Protein AF-A0AAJ8M9D2-F1 (afdb_monomer)

Foldseek 3Di:
DVPQVVVVDDDDDDPDPDDDALVRLLVVQLDQSDQEEEAEPPDPSGDDDPSSVVSGDPNHDYYHYDDPVVVVVVVVVVVVCVVVVVVLVLVCLAAFEEEEEDDDPVVLVVLVVSLVSYHPVRGYAYEYEDPDQDPCQVVVQVVSCVVNVHRYHYDDLLCSLQRALEYEYDDADDPVCPCSVDPVSPVNHDLNHFYAYQYADPVRDGPGDGDDD

pLDDT: mean 82.59, std 14.29, range [32.78, 98.0]

Sequence (213 aa):
MGILENAGYELIVNPHDSEPSREWVLKHIADPQVGAACIMHSQPSDKVDQEFIDTCNENLKCVSTFSVGHVADITVMLVLMTLRKVGYGIDLVKRGEIGFLGFGRIPQAAVDRLLAFTNKTEPPTIIYNSSRERANQAAIDADFTKRYGVEVKRVEKDELASQADVLIVLCDLNPSTKDIVNKEFLAKMKPTSILVNVARSMKGEPLLAEVKG

Nearest PDB structures (foldseek):
  5z1z-assembly1_D  TM=4.452E-01  e=3.393E-08  Escherichia coli BL21(DE3)
  4cuj-assembly1_D  TM=4.373E-01  e=4.368E-08  Salmonella enterica subsp. enterica serovar Typhi
  2yq5-assembly1_A  TM=4.710E-01  e=2.116E-07  Lactobacillus delbrueckii subsp. bulgaricus
  2yq5-assembly1_C  TM=4.408E-01  e=1.644E-07  Lactobacillus delbrueckii subsp. bulgaricus
  3d3j-assembly1_A-2  TM=3.833E-01  e=2.206E+00  Homo sapiens

Secondary structure (DSSP, 8-state):
-HHHHHTT------SSSSPPPHHHHHHHHT-TT---EEE-TTSTTT---HHHHHH--TT---EEE--HHHHHHHHHHHHHHHHTTHHHHHHHHHHSEEEEES-SHHHHHHHHHHGGGS-SSSPPEEEEE-SS--TTHHHHHHHHHHHHTS-EEE--HHHHHHH-SEEEE-PPPSTTTTTSS-HHHHHHS-TT-EEEE-PBPTTS-B-------

Solvent-accessible surface area (backbone atoms only — not comparable to full-atom values): 12184 Å² total; per-residue (Å²): 122,63,71,49,49,76,71,73,44,88,83,89,68,75,93,52,104,59,87,62,52,41,67,58,49,50,58,51,45,41,34,73,85,37,47,62,48,80,41,59,57,84,42,90,41,52,53,88,46,70,69,50,62,75,41,47,25,94,48,52,74,46,79,46,70,56,58,62,66,60,55,50,51,52,47,53,48,51,50,52,34,58,78,66,42,42,68,58,55,51,52,39,61,16,48,27,35,41,18,26,43,26,70,53,74,66,46,53,56,46,49,68,57,52,61,76,68,37,37,89,89,53,52,28,37,39,36,29,27,62,102,64,89,52,101,58,42,71,59,54,25,49,52,46,18,65,74,70,75,36,59,36,43,79,42,55,71,68,54,43,29,50,59,18,38,34,35,37,35,57,40,76,77,44,88,90,48,57,72,63,85,34,71,73,43,58,68,46,32,44,85,84,33,44,53,42,40,64,32,51,46,102,84,70,49,72,45,79,46,83,66,84,121

Organism: NCBI:txid1296100

Structure (mmCIF, N/CA/C/O backbone):
data_AF-A0AAJ8M9D2-F1
#
_entry.id   AF-A0AAJ8M9D2-F1
#
loop_
_atom_site.group_PDB
_atom_site.id
_atom_site.type_symbol
_atom_site.label_atom_id
_atom_site.label_alt_id
_atom_site.label_comp_id
_atom_sit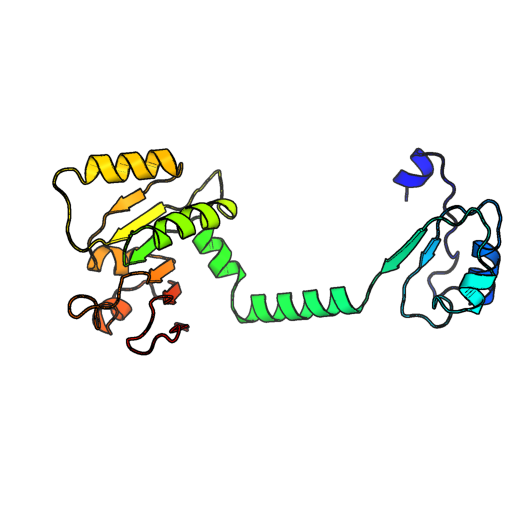e.label_asym_id
_atom_site.label_entity_id
_atom_site.label_seq_id
_atom_site.pdbx_PDB_ins_code
_atom_site.Cartn_x
_atom_site.Cartn_y
_atom_site.Cartn_z
_atom_site.occupancy
_atom_site.B_iso_or_equiv
_atom_site.auth_seq_id
_atom_site.auth_comp_id
_atom_site.auth_asym_id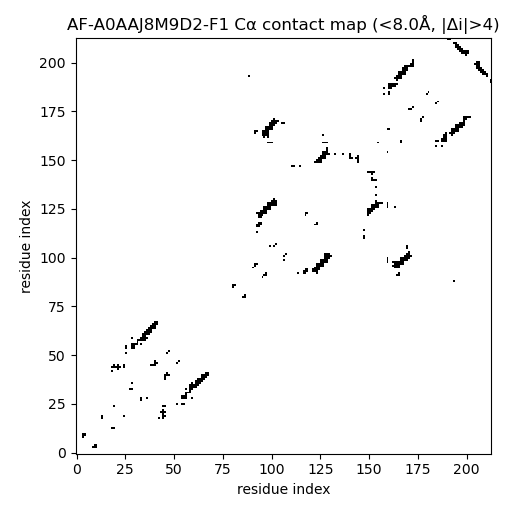
_atom_site.auth_atom_id
_atom_site.pdbx_PDB_model_num
ATOM 1 N N . MET A 1 1 ? 14.585 11.714 -30.281 1.00 56.16 1 MET A N 1
ATOM 2 C CA . MET A 1 1 ? 15.821 11.830 -31.083 1.00 56.16 1 MET A CA 1
ATOM 3 C C . MET A 1 1 ? 16.663 13.047 -30.710 1.00 56.16 1 MET A C 1
ATOM 5 O O . MET A 1 1 ? 17.851 12.866 -30.516 1.00 56.16 1 MET A O 1
ATOM 9 N N . GLY A 1 2 ? 16.085 14.224 -30.444 1.00 69.75 2 GLY A N 1
ATOM 10 C CA . GLY A 1 2 ? 16.885 15.450 -30.279 1.00 69.75 2 GLY A CA 1
ATOM 11 C C . GLY A 1 2 ? 17.860 15.570 -29.095 1.00 69.75 2 GLY A C 1
ATOM 12 O O . GLY A 1 2 ? 18.689 16.461 -29.126 1.00 69.75 2 GLY A O 1
ATOM 13 N N . ILE A 1 3 ? 17.824 14.740 -28.043 1.00 82.44 3 ILE A N 1
ATOM 14 C CA . ILE A 1 3 ? 18.731 14.939 -26.884 1.00 82.44 3 ILE A CA 1
ATOM 15 C C . ILE A 1 3 ? 20.202 14.705 -27.264 1.00 82.44 3 ILE A C 1
ATOM 17 O O . ILE A 1 3 ? 21.063 15.475 -26.849 1.00 82.44 3 ILE A O 1
ATOM 21 N N . LEU A 1 4 ? 20.483 13.661 -28.049 1.00 79.38 4 LEU A N 1
ATOM 22 C CA . LEU A 1 4 ? 21.849 13.319 -28.462 1.00 79.38 4 LEU A CA 1
ATOM 23 C C . LEU A 1 4 ? 22.360 14.280 -29.538 1.00 79.38 4 LEU A C 1
ATOM 25 O O . LEU A 1 4 ? 23.466 14.796 -29.412 1.00 79.38 4 LEU A O 1
ATOM 29 N N . GLU A 1 5 ? 21.512 14.605 -30.512 1.00 83.69 5 GLU A N 1
ATOM 30 C CA . GLU A 1 5 ? 21.812 15.594 -31.554 1.00 83.69 5 GLU A CA 1
ATOM 31 C C . GLU A 1 5 ? 22.085 16.980 -30.944 1.00 83.69 5 GLU A C 1
ATOM 33 O O . GLU A 1 5 ? 23.082 17.619 -31.273 1.00 83.69 5 GLU A O 1
ATOM 38 N N . ASN A 1 6 ? 21.277 17.417 -29.968 1.00 87.88 6 ASN A N 1
ATOM 39 C CA . ASN A 1 6 ? 21.487 18.683 -29.249 1.00 87.88 6 ASN A CA 1
ATOM 40 C C . ASN A 1 6 ? 22.760 18.687 -28.389 1.00 87.88 6 ASN A C 1
ATOM 42 O O . ASN A 1 6 ? 23.283 19.754 -28.076 1.00 87.88 6 ASN A O 1
ATOM 46 N N . ALA A 1 7 ? 23.246 17.511 -27.990 1.00 86.31 7 ALA A N 1
ATOM 47 C CA . ALA A 1 7 ? 24.515 17.347 -27.288 1.00 86.31 7 ALA A CA 1
ATOM 48 C C . ALA A 1 7 ? 25.716 17.219 -28.249 1.00 86.31 7 ALA A C 1
ATOM 50 O O . ALA A 1 7 ? 26.841 17.037 -27.786 1.00 86.31 7 ALA A O 1
ATOM 51 N N . GLY A 1 8 ? 25.495 17.344 -29.564 1.00 88.44 8 GLY A N 1
ATOM 52 C CA . GLY A 1 8 ? 26.536 17.301 -30.591 1.00 88.44 8 GLY A CA 1
ATOM 53 C C . GLY A 1 8 ? 26.919 15.894 -31.050 1.00 88.44 8 GLY A C 1
ATOM 54 O O . GLY A 1 8 ? 27.958 15.737 -31.687 1.00 88.44 8 GLY A O 1
ATOM 55 N N . TYR A 1 9 ? 26.115 14.878 -30.729 1.00 86.44 9 TYR A N 1
ATOM 56 C CA . TYR A 1 9 ? 26.334 13.510 -31.193 1.00 86.44 9 TYR A CA 1
ATOM 57 C C . TYR A 1 9 ? 25.527 13.219 -32.456 1.00 86.44 9 TYR A C 1
ATOM 59 O O . TYR A 1 9 ? 24.342 13.542 -32.539 1.00 86.44 9 TYR A O 1
ATOM 67 N N . GLU A 1 10 ? 26.160 12.548 -33.413 1.00 89.31 10 GLU A N 1
ATOM 68 C CA . GLU A 1 10 ? 25.486 11.994 -34.582 1.00 89.31 10 GLU A CA 1
ATOM 69 C C . GLU A 1 10 ? 24.831 10.655 -34.227 1.00 89.31 10 GLU A C 1
ATOM 71 O O . GLU A 1 10 ? 25.434 9.805 -33.566 1.00 89.31 10 GLU A O 1
ATOM 76 N N . LEU A 1 11 ? 23.580 10.472 -34.651 1.00 87.19 11 LEU A N 1
ATOM 77 C CA . LEU A 1 11 ? 22.841 9.237 -34.430 1.00 87.19 11 LEU A CA 1
ATOM 78 C C . LEU A 1 11 ? 22.792 8.420 -35.723 1.00 87.19 11 LEU A C 1
ATOM 80 O O . LEU A 1 11 ? 22.120 8.796 -36.680 1.00 87.19 11 LEU A O 1
ATOM 84 N N . ILE A 1 12 ? 23.443 7.260 -35.715 1.00 88.00 12 ILE A N 1
ATOM 85 C CA . ILE A 1 12 ? 23.334 6.277 -36.793 1.00 88.00 12 ILE A 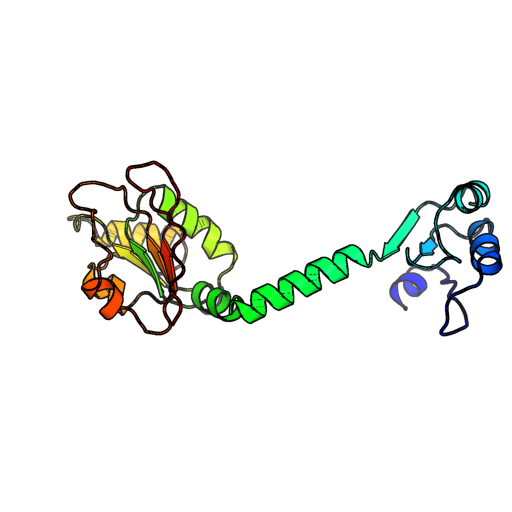CA 1
ATOM 86 C C . ILE A 1 12 ? 22.163 5.351 -36.465 1.00 88.00 12 ILE A C 1
ATOM 88 O O . ILE A 1 12 ? 22.198 4.603 -35.488 1.00 88.00 12 ILE A O 1
ATOM 92 N N . VAL A 1 13 ? 21.108 5.415 -37.273 1.00 86.56 13 VAL A N 1
ATOM 93 C CA . VAL A 1 13 ? 19.892 4.605 -37.112 1.00 86.56 13 VAL A CA 1
ATOM 94 C C . VAL A 1 13 ? 19.752 3.694 -38.320 1.00 86.56 13 VAL A C 1
ATOM 96 O O . VAL A 1 13 ? 20.034 4.116 -39.442 1.00 86.56 13 VAL A O 1
ATOM 99 N N . ASN A 1 14 ? 19.294 2.458 -38.105 1.00 85.44 14 ASN A N 1
ATOM 100 C CA . ASN A 1 14 ? 18.918 1.591 -39.216 1.00 85.44 14 ASN A CA 1
ATOM 101 C C . ASN A 1 14 ? 17.876 2.322 -40.091 1.00 85.44 14 ASN A C 1
ATOM 103 O O . ASN A 1 14 ? 16.824 2.698 -39.572 1.00 85.44 14 ASN A O 1
ATOM 107 N N . PRO A 1 15 ? 18.137 2.554 -41.391 1.00 83.88 15 PRO A N 1
ATOM 108 C CA . PRO A 1 15 ? 17.239 3.337 -42.245 1.00 83.88 15 PRO A CA 1
ATOM 109 C C . PRO A 1 15 ? 15.912 2.629 -42.552 1.00 83.88 15 PRO A C 1
ATOM 111 O O . PRO A 1 15 ? 15.011 3.233 -43.134 1.00 83.88 15 PRO A O 1
ATOM 114 N N . HIS A 1 16 ? 15.796 1.351 -42.195 1.00 84.00 16 HIS A N 1
ATOM 115 C CA . HIS A 1 16 ? 14.616 0.533 -42.427 1.00 84.00 16 HIS A CA 1
ATOM 116 C C . HIS A 1 16 ? 13.871 0.263 -41.121 1.00 84.00 16 HIS A C 1
ATOM 118 O O . HIS A 1 16 ? 14.485 0.016 -40.084 1.00 84.00 16 HIS A O 1
ATOM 124 N N . ASP A 1 17 ? 12.539 0.236 -41.200 1.00 80.38 17 ASP A N 1
ATOM 125 C CA . ASP A 1 17 ? 11.657 -0.223 -40.120 1.00 80.38 17 ASP A CA 1
ATOM 126 C C . ASP A 1 17 ? 11.641 -1.765 -40.060 1.00 80.38 17 ASP A C 1
ATOM 128 O O . ASP A 1 17 ? 10.629 -2.432 -40.270 1.00 80.38 17 ASP A O 1
ATOM 132 N N . SER A 1 18 ? 12.831 -2.345 -39.911 1.00 81.06 18 SER A N 1
ATOM 133 C CA . SER A 1 18 ? 13.082 -3.782 -39.834 1.00 81.06 18 SER A CA 1
ATOM 134 C C . SER A 1 18 ? 14.363 -4.053 -39.044 1.00 81.06 18 SER A C 1
ATOM 136 O O . SER A 1 18 ? 15.103 -3.137 -38.693 1.00 81.06 18 SER A O 1
ATOM 138 N N . GLU A 1 19 ? 14.656 -5.325 -38.785 1.00 79.88 19 GLU A N 1
ATOM 139 C CA . GLU A 1 19 ? 15.944 -5.758 -38.232 1.00 79.88 19 GLU A CA 1
ATOM 140 C C . GLU A 1 19 ? 17.111 -5.338 -39.162 1.00 79.88 19 GLU A C 1
ATOM 142 O O . GLU A 1 19 ? 16.995 -5.530 -40.381 1.00 79.88 19 GLU A O 1
ATOM 147 N N . PRO A 1 20 ? 18.216 -4.753 -38.647 1.00 87.38 20 PRO A N 1
ATOM 148 C CA . PRO A 1 20 ? 19.421 -4.522 -39.443 1.00 87.38 20 PRO A CA 1
ATOM 149 C C . PRO A 1 20 ? 20.095 -5.855 -39.785 1.00 87.38 20 PRO A C 1
ATOM 151 O O . PRO A 1 20 ? 19.999 -6.822 -39.042 1.00 87.38 20 PRO A O 1
ATOM 154 N N . SER A 1 21 ? 20.827 -5.939 -40.894 1.00 90.12 21 SER A N 1
ATOM 155 C CA . SER A 1 21 ? 21.607 -7.151 -41.174 1.00 90.12 21 SER A CA 1
ATOM 156 C C . SER A 1 21 ? 22.822 -7.254 -40.244 1.00 90.12 21 SER A C 1
ATOM 158 O O . SER A 1 21 ? 23.370 -6.242 -39.805 1.00 90.12 21 SER A O 1
ATOM 160 N N . ARG A 1 22 ? 23.299 -8.481 -39.988 1.00 90.56 22 ARG A N 1
ATOM 161 C CA . ARG A 1 22 ? 24.535 -8.715 -39.218 1.00 90.56 22 ARG A CA 1
ATOM 162 C C . ARG A 1 22 ? 25.715 -7.931 -39.789 1.00 90.56 22 ARG A C 1
ATOM 164 O O . ARG A 1 22 ? 26.438 -7.271 -39.056 1.00 90.56 22 ARG A O 1
ATOM 171 N N . GLU A 1 23 ? 25.862 -7.961 -41.110 1.00 92.25 23 GLU A N 1
ATOM 172 C CA . GLU A 1 23 ? 26.894 -7.217 -41.833 1.00 92.25 23 GLU A CA 1
ATOM 173 C C . GLU A 1 23 ? 26.786 -5.707 -41.591 1.00 92.25 23 GLU A C 1
ATOM 175 O O . GLU A 1 23 ? 27.794 -5.043 -41.358 1.00 92.25 23 GLU A O 1
ATOM 180 N N . TRP A 1 24 ? 25.565 -5.165 -41.587 1.00 91.19 24 TRP A N 1
ATOM 181 C CA . TRP A 1 24 ? 25.336 -3.760 -41.278 1.00 91.19 24 TRP A CA 1
ATOM 182 C C . TRP A 1 24 ? 25.772 -3.438 -39.847 1.00 91.19 24 TRP A C 1
ATOM 184 O O . TRP A 1 24 ? 26.494 -2.466 -39.650 1.00 91.19 24 TRP A O 1
ATOM 194 N N . VAL A 1 25 ? 25.405 -4.262 -38.860 1.00 90.12 25 VAL A N 1
ATOM 195 C CA . VAL A 1 25 ? 25.806 -4.059 -37.457 1.00 90.12 25 VAL A CA 1
ATOM 196 C C . VAL A 1 25 ? 27.329 -4.070 -37.322 1.00 90.12 25 VAL A C 1
ATOM 198 O O . VAL A 1 25 ? 27.900 -3.096 -36.833 1.00 90.12 25 VAL A O 1
ATOM 201 N N . LEU A 1 26 ? 27.983 -5.125 -37.820 1.00 92.06 26 LEU A N 1
ATOM 202 C CA . LEU A 1 26 ? 29.437 -5.299 -37.767 1.00 92.06 26 LEU A CA 1
ATOM 203 C C . LEU A 1 26 ? 30.183 -4.134 -38.430 1.00 92.06 26 LEU A C 1
ATOM 205 O O . LEU A 1 26 ? 31.140 -3.607 -37.867 1.00 92.06 26 LEU A O 1
ATOM 209 N N . LYS A 1 27 ? 29.703 -3.671 -39.589 1.00 93.25 27 LYS A N 1
ATOM 210 C CA . LYS A 1 27 ? 30.287 -2.526 -40.294 1.00 93.25 27 LYS A CA 1
ATOM 211 C C . LYS A 1 27 ? 30.305 -1.256 -39.438 1.00 93.25 27 LYS A C 1
ATOM 213 O O . LYS A 1 27 ? 31.295 -0.534 -39.466 1.00 93.25 27 LYS A O 1
ATOM 218 N N . HIS A 1 28 ? 29.228 -0.967 -38.708 1.00 91.94 28 HIS A N 1
ATOM 219 C CA . HIS A 1 28 ? 29.126 0.275 -37.936 1.00 91.94 28 HIS A CA 1
ATOM 220 C C . HIS A 1 28 ? 29.857 0.195 -36.595 1.00 91.94 28 HIS A C 1
ATOM 222 O O . HIS A 1 28 ? 30.439 1.186 -36.172 1.00 91.94 28 HIS A O 1
ATOM 228 N N . ILE A 1 29 ? 29.902 -0.967 -35.936 1.00 91.38 29 ILE A N 1
ATOM 229 C CA . ILE A 1 29 ? 30.702 -1.108 -34.706 1.00 91.38 29 ILE A CA 1
ATOM 230 C C . ILE A 1 29 ? 32.213 -1.093 -34.980 1.00 91.38 29 ILE A C 1
ATOM 232 O O . ILE A 1 29 ? 32.982 -0.758 -34.081 1.00 91.38 29 ILE A O 1
ATOM 236 N N . ALA A 1 30 ? 32.638 -1.411 -36.206 1.00 92.50 30 ALA A N 1
ATOM 237 C CA . ALA A 1 30 ? 34.024 -1.285 -36.647 1.00 92.50 30 ALA A CA 1
ATOM 238 C C . ALA A 1 30 ? 34.421 0.164 -36.982 1.00 92.50 30 ALA A C 1
ATOM 240 O O . ALA A 1 30 ? 35.612 0.454 -37.099 1.00 92.50 30 ALA A O 1
ATOM 241 N N . ASP A 1 31 ? 33.455 1.075 -37.148 1.00 92.44 31 ASP A N 1
ATOM 242 C CA . ASP A 1 31 ? 33.730 2.466 -37.504 1.00 92.44 31 ASP A CA 1
ATOM 243 C C . ASP A 1 31 ? 34.433 3.190 -36.3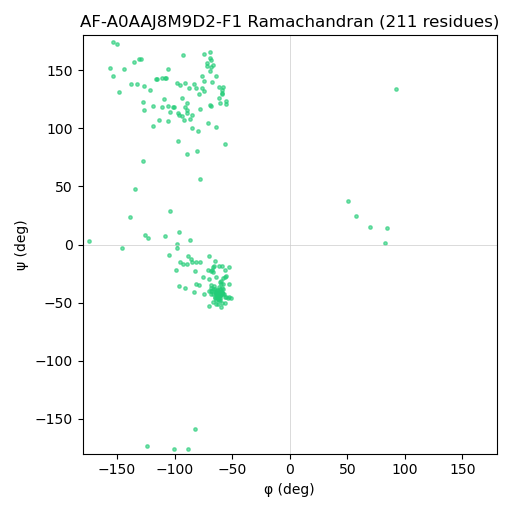39 1.00 92.44 31 ASP A C 1
ATOM 245 O O . ASP A 1 31 ? 33.846 3.324 -35.262 1.00 92.44 31 ASP A O 1
ATOM 249 N N . PRO A 1 32 ? 35.664 3.707 -36.525 1.00 90.94 32 PRO A N 1
ATOM 250 C CA . PRO A 1 32 ? 36.407 4.395 -35.471 1.00 90.94 32 PRO A CA 1
ATOM 251 C C . PRO A 1 32 ? 35.705 5.628 -34.891 1.00 90.94 32 PRO A C 1
ATOM 253 O O . PRO A 1 32 ? 36.083 6.085 -33.812 1.00 90.94 32 PRO A O 1
ATOM 256 N N . GLN A 1 33 ? 34.724 6.202 -35.593 1.00 89.56 33 GLN A N 1
ATOM 257 C CA . GLN A 1 33 ? 33.955 7.355 -35.120 1.00 89.56 33 GLN A CA 1
ATOM 258 C C . GLN A 1 33 ? 32.827 6.958 -34.156 1.00 89.56 33 GLN A C 1
ATOM 260 O O . GLN A 1 33 ? 32.296 7.808 -33.438 1.00 89.56 33 GLN A O 1
ATOM 265 N N . VAL A 1 34 ? 32.475 5.671 -34.091 1.00 89.06 34 VAL A N 1
ATOM 266 C CA . VAL A 1 34 ? 31.386 5.171 -33.250 1.00 89.06 34 VAL A CA 1
ATOM 267 C C . VAL A 1 34 ? 31.883 4.903 -31.832 1.00 89.06 34 VAL A C 1
ATOM 269 O O . VAL A 1 34 ? 32.639 3.968 -31.577 1.00 89.06 34 VAL A O 1
ATOM 272 N N . GLY A 1 35 ? 31.412 5.719 -30.884 1.00 84.31 35 GLY A N 1
ATOM 273 C CA . GLY A 1 35 ? 31.776 5.620 -29.464 1.00 84.31 35 GLY A CA 1
ATOM 274 C C . GLY A 1 35 ? 30.808 4.820 -28.579 1.00 84.31 35 GLY A C 1
ATOM 275 O O . GLY A 1 35 ? 31.150 4.466 -27.448 1.00 84.31 35 GLY A O 1
ATOM 276 N N . ALA A 1 36 ? 29.591 4.546 -29.055 1.00 82.94 36 ALA A N 1
ATOM 277 C CA . ALA A 1 36 ? 28.565 3.797 -28.328 1.00 82.94 36 ALA A CA 1
ATOM 278 C C . ALA A 1 36 ? 27.602 3.106 -29.302 1.00 82.94 36 ALA A C 1
ATOM 280 O O . ALA A 1 36 ? 27.267 3.673 -30.340 1.00 82.94 36 ALA A O 1
ATOM 281 N N . ALA A 1 37 ? 27.117 1.918 -28.936 1.00 82.88 37 ALA A N 1
ATOM 282 C CA . ALA A 1 37 ? 26.107 1.185 -29.690 1.00 82.88 37 ALA A CA 1
ATOM 283 C C . ALA A 1 37 ? 24.932 0.811 -28.772 1.00 82.88 37 ALA A C 1
ATOM 285 O O . ALA A 1 37 ? 25.113 0.376 -27.635 1.00 82.88 37 ALA A O 1
ATOM 286 N N . CYS A 1 38 ? 23.706 0.990 -29.257 1.00 76.56 38 CYS A N 1
ATOM 287 C CA . CYS A 1 38 ? 22.497 0.531 -28.579 1.00 76.56 38 CYS A CA 1
ATOM 288 C C . CYS A 1 38 ? 21.906 -0.606 -29.405 1.00 76.56 38 CYS A C 1
ATOM 290 O O . CYS A 1 38 ? 21.592 -0.401 -30.575 1.00 76.56 38 CYS A O 1
ATOM 292 N N . ILE A 1 39 ? 21.814 -1.797 -28.817 1.00 75.75 39 ILE A N 1
ATOM 293 C CA . ILE A 1 39 ? 21.542 -3.035 -29.545 1.00 75.75 39 ILE A CA 1
ATOM 294 C C . ILE A 1 39 ? 20.447 -3.826 -28.822 1.00 75.75 39 ILE A C 1
ATOM 296 O O . ILE A 1 39 ? 20.411 -3.889 -27.592 1.00 75.75 39 ILE A O 1
ATOM 300 N N . MET A 1 40 ? 19.504 -4.409 -29.558 1.00 67.00 40 MET A N 1
ATOM 301 C CA . MET A 1 40 ? 18.338 -5.073 -28.982 1.00 67.00 40 MET A CA 1
ATOM 302 C C . MET A 1 40 ? 18.579 -6.577 -28.885 1.00 67.00 40 MET A C 1
ATOM 304 O O . MET A 1 40 ? 18.183 -7.327 -29.761 1.00 67.00 40 MET A O 1
ATOM 308 N N . HIS A 1 41 ? 19.151 -7.035 -27.768 1.00 63.50 41 HIS A N 1
ATOM 309 C CA . HIS A 1 41 ? 19.424 -8.455 -27.512 1.00 63.50 41 HIS A CA 1
ATOM 310 C C . HIS A 1 41 ? 18.174 -9.342 -27.609 1.00 63.50 41 HIS A C 1
ATOM 312 O O . HIS A 1 41 ? 17.520 -9.623 -26.604 1.00 63.50 41 HIS A O 1
ATOM 318 N N . SER A 1 42 ? 17.853 -9.789 -28.818 1.00 60.00 42 SER A N 1
ATOM 319 C CA . SER A 1 42 ? 16.894 -10.844 -29.170 1.00 60.00 42 SER A CA 1
ATOM 320 C C . SER A 1 42 ? 16.916 -11.169 -30.669 1.00 60.00 42 SER A C 1
ATOM 322 O O . SER A 1 42 ? 16.130 -12.013 -31.097 1.00 60.00 42 SER A O 1
ATOM 324 N N . GLN A 1 43 ? 17.794 -10.547 -31.467 1.00 71.19 43 GLN A N 1
ATOM 325 C CA . GLN A 1 43 ? 17.847 -10.755 -32.908 1.00 71.19 43 GLN A CA 1
ATOM 326 C C . GLN A 1 43 ? 19.173 -11.414 -33.347 1.00 71.19 43 GLN A C 1
ATOM 328 O O . GLN A 1 43 ? 20.228 -11.164 -32.761 1.00 71.19 43 GLN A O 1
ATOM 333 N N . PRO A 1 44 ? 19.163 -12.324 -34.343 1.00 76.38 44 PRO A N 1
ATOM 334 C CA . PRO A 1 44 ? 20.390 -12.963 -34.825 1.00 76.38 44 PRO A CA 1
ATOM 335 C C . PRO A 1 44 ? 21.441 -11.971 -35.338 1.00 76.38 44 PRO A C 1
ATOM 337 O O . PRO A 1 44 ? 22.634 -12.212 -35.173 1.00 76.38 44 PRO A O 1
ATOM 340 N N . SER A 1 45 ? 21.012 -10.862 -35.944 1.00 77.56 45 SER A N 1
ATOM 341 C CA . SER A 1 45 ? 21.899 -9.816 -36.470 1.00 77.56 45 SER A CA 1
ATOM 342 C C . SER A 1 45 ? 22.726 -9.093 -35.411 1.00 77.56 45 SER A C 1
ATOM 344 O O . SER A 1 45 ? 23.820 -8.608 -35.700 1.00 77.56 45 SER A O 1
ATOM 346 N N . ASP A 1 46 ? 22.231 -9.023 -34.184 1.00 77.56 46 ASP A N 1
ATOM 347 C CA . ASP A 1 46 ? 22.701 -8.058 -33.199 1.00 77.56 46 ASP A CA 1
ATOM 348 C C . ASP A 1 46 ? 23.140 -8.721 -31.881 1.00 77.56 46 ASP A C 1
ATOM 350 O O . ASP A 1 46 ? 23.534 -8.078 -30.907 1.00 77.56 46 ASP A O 1
ATOM 354 N N . LYS A 1 47 ? 23.186 -10.055 -31.904 1.00 83.75 47 LYS A N 1
ATOM 355 C CA . LYS A 1 47 ? 23.771 -10.893 -30.867 1.00 83.75 47 LYS A CA 1
ATOM 356 C C . LYS A 1 47 ? 25.226 -10.500 -30.594 1.00 83.75 47 LYS A C 1
ATOM 358 O O . LYS A 1 47 ? 26.080 -10.564 -31.476 1.00 83.75 47 LYS A O 1
ATOM 363 N N . VAL A 1 48 ? 25.530 -10.182 -29.339 1.00 83.75 48 VAL A N 1
ATOM 364 C CA . VA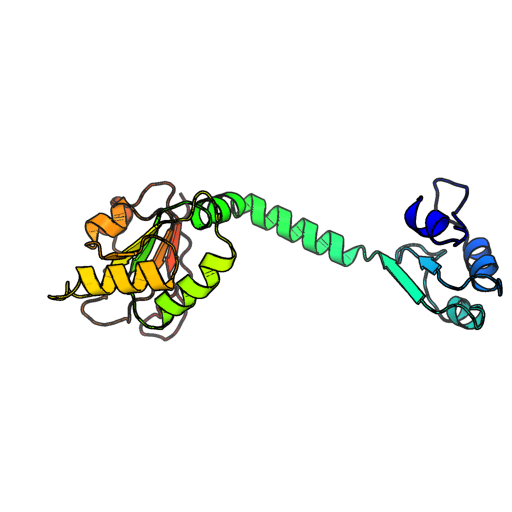L A 1 48 ? 26.910 -9.966 -28.884 1.00 83.75 48 VAL A CA 1
ATOM 365 C C . VAL A 1 48 ? 27.572 -11.325 -28.643 1.00 83.75 48 VAL A C 1
ATOM 367 O O . VAL A 1 48 ? 27.357 -11.969 -27.616 1.00 83.75 48 VAL A O 1
ATOM 370 N N . ASP A 1 49 ? 28.335 -11.784 -29.625 1.00 87.06 49 ASP A N 1
ATOM 371 C CA . ASP A 1 49 ? 29.156 -12.996 -29.602 1.00 87.06 49 ASP A CA 1
ATOM 372 C C . ASP A 1 49 ? 30.626 -12.658 -29.920 1.00 87.06 49 ASP A C 1
ATOM 374 O O . ASP A 1 49 ? 30.999 -11.489 -29.976 1.00 87.06 49 ASP A O 1
ATOM 378 N N . GLN A 1 50 ? 31.487 -13.667 -30.082 1.00 90.00 50 GLN A N 1
ATOM 379 C CA . GLN A 1 50 ? 32.926 -13.435 -30.252 1.00 90.00 50 GLN A CA 1
ATOM 380 C C . GLN A 1 50 ? 33.249 -12.587 -31.492 1.00 90.00 50 GLN A C 1
ATOM 382 O O . GLN A 1 50 ? 34.057 -11.674 -31.400 1.00 90.00 50 GLN A O 1
ATOM 387 N N . GLU A 1 51 ? 32.572 -12.832 -32.618 1.00 92.50 51 GLU A N 1
ATOM 388 C CA . GLU A 1 51 ? 32.760 -12.055 -33.851 1.00 92.50 51 GLU A CA 1
ATOM 389 C C . GLU A 1 51 ? 32.411 -10.579 -33.637 1.00 92.50 51 GLU A C 1
ATOM 391 O O . GLU A 1 51 ? 33.143 -9.696 -34.082 1.00 92.50 51 GLU A O 1
ATOM 396 N N . PHE A 1 52 ? 31.317 -10.307 -32.922 1.00 90.31 52 PHE A N 1
ATOM 397 C CA . PHE A 1 52 ? 30.938 -8.945 -32.568 1.00 90.31 52 PHE A CA 1
ATOM 398 C C . PHE A 1 52 ? 32.051 -8.264 -31.762 1.00 90.31 52 PHE A C 1
ATOM 400 O O . PHE A 1 52 ? 32.478 -7.169 -32.111 1.00 90.31 52 PHE A O 1
ATOM 407 N N . ILE A 1 53 ? 32.539 -8.931 -30.709 1.00 88.44 53 ILE A N 1
ATOM 408 C CA . ILE A 1 53 ? 33.582 -8.400 -29.819 1.00 88.44 53 ILE A CA 1
ATOM 409 C C . ILE A 1 53 ? 34.885 -8.137 -30.576 1.00 88.44 53 ILE A C 1
ATOM 411 O O . ILE A 1 53 ? 35.479 -7.077 -30.393 1.00 88.44 53 ILE A O 1
ATOM 415 N N . ASP A 1 54 ? 35.294 -9.059 -31.445 1.00 92.75 54 ASP A N 1
ATOM 416 C CA . ASP A 1 54 ? 36.525 -8.941 -32.231 1.00 92.75 54 ASP A CA 1
ATOM 417 C C . ASP A 1 54 ? 36.441 -7.824 -33.290 1.00 92.75 54 ASP A C 1
ATOM 419 O O . ASP A 1 54 ? 37.466 -7.302 -33.723 1.00 92.75 54 ASP A O 1
ATOM 423 N N . THR A 1 55 ? 35.226 -7.445 -33.701 1.00 92.50 55 THR A N 1
ATOM 424 C CA . THR A 1 55 ? 34.972 -6.400 -34.707 1.00 92.50 55 THR A CA 1
ATOM 425 C C . THR A 1 55 ? 34.848 -4.998 -34.095 1.00 92.50 55 THR A C 1
ATOM 427 O O . THR A 1 55 ? 34.942 -4.000 -34.811 1.00 92.50 55 THR A O 1
ATOM 430 N N . CYS A 1 56 ? 34.637 -4.894 -32.780 1.00 90.62 56 CYS A N 1
ATOM 431 C CA . CYS A 1 56 ? 34.498 -3.615 -32.090 1.00 90.62 56 CYS A CA 1
ATOM 432 C C . CYS A 1 56 ? 35.742 -2.738 -32.267 1.00 90.62 56 CYS A C 1
ATOM 434 O O . CYS A 1 56 ? 36.866 -3.147 -31.975 1.00 90.62 56 CYS A O 1
ATOM 436 N N . ASN A 1 57 ? 35.527 -1.489 -32.671 1.00 88.81 57 ASN A N 1
ATOM 437 C CA . ASN A 1 57 ? 36.586 -0.492 -32.664 1.00 88.81 57 ASN A CA 1
ATOM 438 C C . ASN A 1 57 ? 36.995 -0.112 -31.221 1.00 88.81 57 ASN A C 1
ATOM 440 O O . ASN A 1 57 ? 36.216 -0.249 -30.276 1.00 88.81 57 ASN A O 1
ATOM 444 N N . GLU A 1 58 ? 38.203 0.432 -31.050 1.00 89.50 58 GLU A N 1
ATOM 445 C CA . GLU A 1 58 ? 38.763 0.779 -29.729 1.00 89.50 58 GLU A CA 1
ATOM 446 C C . GLU A 1 58 ? 38.008 1.906 -28.993 1.00 89.50 58 GLU A C 1
ATOM 448 O O . GLU A 1 58 ? 38.136 2.053 -27.776 1.00 89.50 58 GLU A O 1
ATOM 453 N N . ASN A 1 59 ? 37.212 2.709 -29.706 1.00 85.88 59 ASN A N 1
ATOM 454 C CA . ASN A 1 59 ? 36.424 3.802 -29.140 1.00 85.88 59 ASN A CA 1
ATOM 455 C C . ASN A 1 59 ? 35.034 3.364 -28.659 1.00 85.88 59 ASN A C 1
ATOM 457 O O . ASN A 1 59 ? 34.376 4.160 -27.981 1.00 85.88 59 ASN A O 1
ATOM 461 N N . LEU A 1 60 ? 34.585 2.137 -28.952 1.00 83.88 60 LEU A N 1
ATOM 462 C CA . LEU A 1 60 ? 33.282 1.639 -28.517 1.00 83.88 60 LEU A CA 1
ATOM 463 C C . LEU A 1 60 ? 33.276 1.375 -27.001 1.00 83.88 60 LEU A C 1
ATOM 465 O O . LEU A 1 60 ? 33.822 0.387 -26.515 1.00 83.88 60 LEU A O 1
ATOM 469 N N . LYS A 1 61 ? 32.631 2.260 -26.232 1.00 74.75 61 LYS A N 1
ATOM 470 C CA . LYS A 1 61 ? 32.679 2.244 -24.754 1.00 74.75 61 LYS A CA 1
ATOM 471 C C . LYS A 1 61 ? 31.486 1.579 -24.079 1.00 74.75 61 LYS A C 1
ATOM 473 O O . LYS A 1 61 ? 31.573 1.226 -22.906 1.00 74.75 61 LYS A O 1
ATOM 478 N N . CYS A 1 62 ? 30.351 1.481 -24.764 1.00 66.25 62 CYS A N 1
ATOM 479 C CA . CYS A 1 62 ? 29.107 1.006 -24.171 1.00 66.25 62 CYS A CA 1
ATOM 480 C C . CYS A 1 62 ? 28.251 0.283 -25.210 1.00 66.25 62 CYS A C 1
ATOM 482 O O . CYS A 1 62 ? 28.007 0.824 -26.291 1.00 66.25 62 CYS A O 1
ATOM 484 N N . VAL A 1 63 ? 27.772 -0.908 -24.838 1.00 65.50 63 VAL A N 1
ATOM 485 C CA . VAL A 1 63 ? 26.709 -1.637 -25.532 1.00 65.50 63 VAL A CA 1
ATOM 486 C C . VAL A 1 63 ? 25.509 -1.693 -24.589 1.00 65.50 63 VAL A C 1
ATOM 488 O O . VAL A 1 63 ? 25.549 -2.374 -23.565 1.00 65.50 63 VAL A O 1
ATOM 491 N N . SER A 1 64 ? 24.462 -0.924 -24.895 1.00 59.72 64 SER A N 1
ATOM 492 C CA . SER A 1 64 ? 23.214 -0.935 -24.118 1.00 59.72 64 SER A CA 1
ATOM 493 C C . SER A 1 64 ? 22.242 -1.954 -24.697 1.00 59.72 64 SER A C 1
ATOM 495 O O . SER A 1 64 ? 22.111 -2.047 -25.916 1.00 59.72 64 SER A O 1
ATOM 497 N N . THR A 1 65 ? 21.549 -2.685 -23.822 1.00 61.19 65 THR A N 1
ATOM 498 C CA . THR A 1 65 ? 20.684 -3.812 -24.191 1.00 61.19 65 THR A CA 1
ATOM 499 C C . THR A 1 65 ? 19.249 -3.572 -23.726 1.00 61.19 65 THR A C 1
ATOM 501 O O . THR A 1 65 ? 19.023 -3.200 -22.573 1.00 61.19 65 THR A O 1
ATOM 504 N N . PHE A 1 66 ? 18.265 -3.804 -24.598 1.00 60.53 66 PHE A N 1
ATOM 505 C CA . PHE A 1 66 ? 16.860 -3.920 -24.196 1.00 60.53 66 PHE 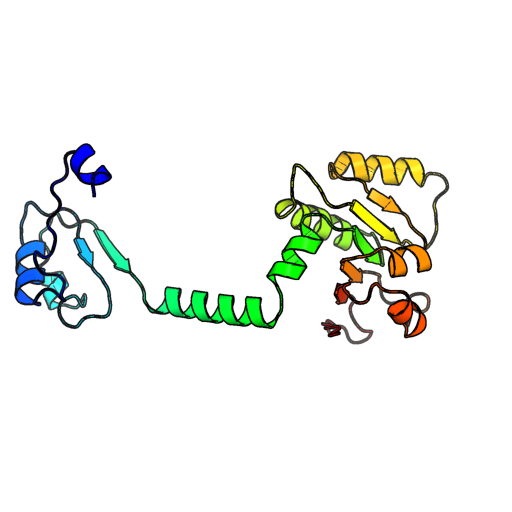A CA 1
ATOM 506 C C . PHE A 1 66 ? 16.538 -5.396 -23.952 1.00 60.53 66 PHE A C 1
ATOM 508 O O . PHE A 1 66 ? 16.528 -6.206 -24.874 1.00 60.53 66 PHE A O 1
ATOM 515 N N . SER A 1 67 ? 16.312 -5.769 -22.692 1.00 56.97 67 SER A N 1
ATOM 516 C CA . SER A 1 67 ? 16.054 -7.159 -22.309 1.00 56.97 67 SER A CA 1
ATOM 517 C C . SER A 1 67 ? 14.561 -7.489 -22.376 1.00 56.97 67 SER A C 1
ATOM 519 O O . SER A 1 67 ? 13.767 -6.975 -21.586 1.00 56.97 67 SER A O 1
ATOM 521 N N . VAL A 1 68 ? 14.184 -8.408 -23.270 1.00 59.53 68 VAL A N 1
ATOM 522 C CA . VAL A 1 68 ? 12.811 -8.940 -23.384 1.00 59.53 68 VAL A CA 1
ATOM 523 C C . VAL A 1 68 ? 12.361 -9.640 -22.094 1.00 59.53 68 VAL A C 1
ATOM 525 O O . VAL A 1 68 ? 11.193 -9.546 -21.719 1.00 59.53 68 VAL A O 1
ATOM 528 N N . GLY A 1 69 ? 13.289 -10.271 -21.364 1.00 60.47 69 GLY A N 1
ATOM 529 C CA . GLY A 1 69 ? 13.002 -10.936 -20.087 1.00 60.47 69 GLY A CA 1
ATOM 530 C C . GLY A 1 69 ? 12.456 -9.981 -19.022 1.00 60.47 69 GLY A C 1
ATOM 531 O O . GLY A 1 69 ? 11.446 -10.277 -18.395 1.00 60.47 69 GLY A O 1
ATOM 532 N N . HIS A 1 70 ? 13.036 -8.784 -18.894 1.00 58.16 70 HIS A N 1
ATOM 533 C CA . HIS A 1 70 ? 12.565 -7.794 -17.918 1.00 58.16 70 HIS A CA 1
ATOM 534 C C . HIS A 1 70 ? 11.148 -7.296 -18.234 1.00 58.16 70 HIS A C 1
ATOM 536 O O . HIS A 1 70 ? 10.334 -7.096 -17.334 1.00 58.16 70 HIS A O 1
ATOM 542 N N . VAL A 1 71 ? 10.831 -7.111 -19.519 1.00 67.12 71 VAL A N 1
ATOM 543 C CA . VAL A 1 71 ? 9.489 -6.698 -19.950 1.00 67.12 71 VAL A CA 1
ATOM 544 C C . VAL A 1 71 ? 8.473 -7.818 -19.711 1.00 67.12 71 VAL A C 1
ATOM 546 O O . VAL A 1 71 ? 7.351 -7.540 -19.281 1.00 67.12 71 VAL A O 1
ATOM 549 N N . ALA A 1 72 ? 8.858 -9.079 -19.925 1.00 65.50 72 ALA A N 1
ATOM 550 C CA . ALA A 1 72 ? 8.021 -10.235 -19.613 1.00 65.50 72 ALA A CA 1
ATOM 551 C C . ALA A 1 72 ? 7.730 -10.334 -18.106 1.00 65.50 72 ALA A C 1
ATOM 553 O O . ALA A 1 72 ? 6.567 -10.483 -17.726 1.00 65.50 72 ALA A O 1
ATOM 554 N N . ASP A 1 73 ? 8.742 -10.151 -17.255 1.00 68.75 73 ASP A N 1
ATOM 555 C CA . ASP A 1 73 ? 8.580 -10.153 -15.797 1.00 68.75 73 ASP A CA 1
ATOM 556 C C . ASP A 1 73 ? 7.629 -9.041 -15.338 1.00 68.75 73 ASP A C 1
ATOM 558 O O . ASP A 1 73 ? 6.668 -9.304 -14.611 1.00 68.75 73 ASP A O 1
ATOM 562 N N . ILE A 1 74 ? 7.820 -7.808 -15.826 1.00 68.62 74 ILE A N 1
ATOM 563 C CA . ILE A 1 74 ? 6.916 -6.683 -15.538 1.00 68.62 74 ILE A CA 1
ATOM 564 C C . ILE A 1 74 ? 5.493 -6.998 -16.012 1.00 68.62 74 ILE A C 1
ATOM 566 O O . ILE A 1 74 ? 4.532 -6.727 -15.295 1.00 68.62 74 ILE A O 1
ATOM 570 N N . THR A 1 75 ? 5.338 -7.607 -17.187 1.00 65.44 75 THR A N 1
ATOM 571 C CA . THR A 1 75 ? 4.024 -7.979 -17.729 1.00 65.44 75 THR A CA 1
ATOM 572 C C . THR A 1 75 ? 3.322 -8.996 -16.831 1.00 65.44 75 THR A C 1
ATOM 574 O O . THR A 1 75 ? 2.162 -8.795 -16.467 1.00 65.44 75 THR A O 1
ATOM 577 N N . VAL A 1 76 ? 4.021 -10.053 -16.403 1.00 73.06 76 VAL A N 1
ATOM 578 C CA . VAL A 1 76 ? 3.483 -11.048 -15.461 1.00 73.06 76 VAL A CA 1
ATOM 579 C C . VAL A 1 76 ? 3.115 -10.384 -14.136 1.00 73.06 76 VAL A C 1
ATOM 581 O O . VAL A 1 76 ? 2.021 -10.618 -13.620 1.00 73.06 76 VAL A O 1
ATOM 584 N N . MET A 1 77 ? 3.973 -9.509 -13.605 1.00 71.00 77 MET A N 1
ATOM 585 C CA . MET A 1 77 ? 3.682 -8.773 -12.375 1.00 71.00 77 MET A CA 1
ATOM 586 C C . MET A 1 77 ? 2.436 -7.898 -12.519 1.00 71.00 77 MET A C 1
ATOM 588 O O . MET A 1 77 ? 1.570 -7.956 -11.652 1.00 71.00 77 MET A O 1
ATOM 592 N N . LEU A 1 78 ? 2.284 -7.147 -13.611 1.00 70.38 78 LEU A N 1
ATOM 593 C CA . LEU A 1 78 ? 1.108 -6.305 -13.852 1.00 70.38 78 LEU A CA 1
ATOM 594 C C . LEU A 1 78 ? -0.178 -7.130 -13.981 1.00 70.38 78 LEU A C 1
ATOM 596 O O . LEU A 1 78 ? -1.212 -6.740 -13.431 1.00 70.38 78 LEU A O 1
ATOM 600 N N . VAL A 1 79 ? -0.119 -8.293 -14.636 1.00 69.56 79 VAL A N 1
ATOM 601 C CA . VAL A 1 79 ? -1.246 -9.236 -14.706 1.00 69.56 79 VAL A CA 1
ATOM 602 C C . VAL A 1 79 ? -1.611 -9.735 -13.307 1.00 69.56 79 VAL A C 1
ATOM 604 O O . VAL A 1 79 ? -2.768 -9.623 -12.903 1.00 69.56 79 VAL A O 1
ATOM 607 N N . LEU A 1 80 ? -0.639 -10.220 -12.528 1.00 74.88 80 LEU A N 1
ATOM 608 C CA . LEU A 1 80 ? -0.871 -10.700 -11.162 1.00 74.88 80 LEU A CA 1
ATOM 609 C C . LEU A 1 80 ? -1.394 -9.585 -10.245 1.00 74.88 80 LEU A C 1
ATOM 611 O O . LEU A 1 80 ? -2.343 -9.803 -9.493 1.00 74.88 80 LEU A O 1
ATOM 615 N N . MET A 1 81 ? -0.830 -8.381 -10.336 1.00 73.94 81 MET A N 1
ATOM 616 C CA . MET A 1 81 ? -1.268 -7.205 -9.584 1.00 73.94 81 MET A CA 1
ATOM 617 C C . MET A 1 81 ? -2.710 -6.828 -9.923 1.00 73.94 81 MET A C 1
ATOM 619 O O . MET A 1 81 ? -3.498 -6.546 -9.021 1.00 73.94 81 MET A O 1
ATOM 623 N N . THR A 1 82 ? -3.079 -6.867 -11.203 1.00 64.88 82 THR A N 1
ATOM 624 C CA . THR A 1 82 ? -4.444 -6.575 -11.660 1.00 64.88 82 THR A CA 1
ATOM 625 C C . THR A 1 82 ? -5.424 -7.635 -11.164 1.00 64.88 82 THR A C 1
ATOM 627 O O . THR A 1 82 ? -6.431 -7.298 -10.541 1.00 64.88 82 THR A O 1
ATOM 630 N N . LEU A 1 83 ? -5.100 -8.921 -11.346 1.00 68.25 83 LEU A N 1
ATOM 631 C CA . LEU A 1 83 ? -5.923 -10.046 -10.882 1.00 68.25 83 LEU A CA 1
ATOM 632 C C . LEU A 1 83 ? -6.132 -10.038 -9.363 1.00 68.25 83 LEU A C 1
ATOM 634 O O . LEU A 1 83 ? -7.171 -10.474 -8.871 1.00 68.25 83 LEU A O 1
ATOM 638 N N . ARG A 1 84 ? -5.153 -9.529 -8.611 1.00 74.69 84 ARG A N 1
ATOM 639 C CA . ARG A 1 84 ? -5.200 -9.421 -7.147 1.00 74.69 84 ARG A CA 1
ATOM 640 C C . ARG A 1 84 ? -5.646 -8.047 -6.653 1.00 74.69 84 ARG A C 1
ATOM 642 O O . ARG A 1 84 ? -5.555 -7.786 -5.459 1.00 74.69 84 ARG A O 1
ATOM 649 N N . LYS A 1 85 ? -6.142 -7.181 -7.548 1.00 75.69 85 LYS A N 1
ATOM 650 C CA . LYS A 1 85 ? -6.620 -5.823 -7.240 1.00 75.69 85 LYS A CA 1
ATOM 651 C C . LYS A 1 85 ? -5.606 -5.000 -6.429 1.00 75.69 85 LYS A C 1
ATOM 653 O O . LYS A 1 85 ? -5.982 -4.207 -5.572 1.00 75.69 85 LYS A O 1
ATOM 658 N N . VAL A 1 86 ? -4.310 -5.145 -6.707 1.00 76.50 86 VAL A N 1
ATOM 659 C CA . VAL A 1 86 ? -3.245 -4.443 -5.968 1.00 76.50 86 VAL A CA 1
ATOM 660 C C . VAL A 1 86 ? -3.399 -2.925 -6.067 1.00 76.50 86 VAL A C 1
ATOM 662 O O . VAL A 1 86 ? -3.165 -2.234 -5.084 1.00 76.50 86 VAL A O 1
ATOM 665 N N . GLY A 1 87 ? -3.879 -2.401 -7.202 1.00 74.50 87 GLY A N 1
ATOM 666 C CA . GLY A 1 87 ? -4.196 -0.975 -7.347 1.00 74.50 87 GLY A CA 1
ATOM 667 C C . GLY A 1 87 ? -5.232 -0.475 -6.331 1.00 74.50 87 GLY A C 1
ATOM 668 O O . GLY A 1 87 ? -5.061 0.600 -5.770 1.00 74.50 87 GLY A O 1
ATOM 669 N N . TYR A 1 88 ? -6.246 -1.289 -6.020 1.00 76.56 88 TYR A N 1
ATOM 670 C CA . TYR A 1 88 ? -7.225 -0.972 -4.979 1.00 76.56 88 TYR A CA 1
ATOM 671 C C . TYR A 1 88 ? -6.571 -0.918 -3.591 1.00 76.56 88 TYR A C 1
ATOM 673 O O . TYR A 1 88 ? -6.775 0.037 -2.849 1.00 76.56 88 TYR A O 1
ATOM 681 N N . GLY A 1 89 ? -5.717 -1.895 -3.266 1.00 75.19 89 GLY A N 1
ATOM 682 C CA . GLY A 1 89 ? -4.959 -1.890 -2.011 1.00 75.19 89 GLY A CA 1
ATOM 683 C C . GLY A 1 89 ? -4.012 -0.691 -1.883 1.00 75.19 89 GLY A C 1
ATOM 684 O O . GLY A 1 89 ? -3.930 -0.087 -0.818 1.00 75.19 89 GLY A O 1
ATOM 685 N N . ILE A 1 90 ? -3.341 -0.301 -2.973 1.00 80.69 90 ILE A N 1
ATOM 686 C CA . ILE A 1 90 ? -2.500 0.906 -3.023 1.00 80.69 90 ILE A CA 1
ATOM 687 C C . ILE A 1 90 ? -3.335 2.153 -2.726 1.00 80.69 90 ILE A C 1
ATOM 689 O O . ILE A 1 90 ? -2.898 3.010 -1.962 1.00 80.69 90 ILE A O 1
ATOM 693 N N . ASP A 1 91 ? -4.529 2.256 -3.302 1.00 83.12 91 ASP A N 1
ATOM 694 C CA . ASP A 1 91 ? -5.433 3.376 -3.062 1.00 83.12 91 ASP A CA 1
ATOM 695 C C . ASP A 1 91 ? -5.884 3.457 -1.601 1.00 83.12 91 ASP A C 1
ATOM 697 O O . ASP A 1 91 ? -5.868 4.544 -1.023 1.00 83.12 91 ASP A O 1
ATOM 701 N N . LEU A 1 92 ? -6.208 2.322 -0.975 1.00 83.25 92 LEU A N 1
ATOM 702 C CA . LEU A 1 92 ? -6.541 2.286 0.449 1.00 83.25 92 LEU A CA 1
ATOM 703 C C . LEU A 1 92 ? -5.359 2.697 1.333 1.00 83.25 92 LEU A C 1
ATOM 705 O O . LEU A 1 92 ? -5.539 3.466 2.269 1.00 83.25 92 LEU A O 1
ATOM 709 N N . VAL A 1 93 ? -4.139 2.253 1.021 1.00 85.06 93 VAL A N 1
ATOM 710 C CA . VAL A 1 93 ? -2.940 2.689 1.760 1.00 85.06 93 VAL A CA 1
ATOM 711 C C . VAL A 1 93 ? -2.680 4.182 1.555 1.00 85.06 93 VAL A C 1
ATOM 713 O O . VAL A 1 93 ? -2.245 4.860 2.479 1.00 85.06 93 VAL A O 1
ATOM 716 N N . LYS A 1 94 ? -2.958 4.721 0.363 1.00 85.50 94 LYS A N 1
ATOM 717 C CA . LYS A 1 94 ? -2.679 6.123 0.040 1.00 85.50 94 LYS A CA 1
ATOM 718 C C . LYS A 1 94 ? -3.538 7.129 0.796 1.00 85.50 94 LYS A C 1
ATOM 720 O O . LYS A 1 94 ? -3.014 8.211 1.043 1.00 85.50 94 LYS A O 1
ATOM 725 N N . ARG A 1 95 ? -4.807 6.807 1.079 1.00 86.56 95 ARG A N 1
ATOM 726 C CA . ARG A 1 95 ? -5.804 7.764 1.610 1.00 86.56 95 ARG A CA 1
ATOM 727 C C . ARG A 1 95 ? -6.841 7.188 2.591 1.00 86.56 95 ARG A C 1
ATOM 729 O O . ARG A 1 95 ? -7.698 7.930 3.048 1.00 86.56 95 ARG A O 1
ATOM 736 N N . GLY A 1 96 ? -6.838 5.883 2.856 1.00 90.75 96 GLY A N 1
ATOM 737 C CA . GLY A 1 96 ? -7.844 5.224 3.698 1.00 90.75 96 GLY A CA 1
ATOM 738 C C . GLY A 1 96 ? -7.504 5.213 5.189 1.00 90.75 96 GLY A C 1
ATOM 739 O O . GLY A 1 96 ? -6.486 5.750 5.626 1.00 90.75 96 GLY A O 1
ATOM 740 N N . GLU A 1 97 ? -8.350 4.547 5.970 1.00 95.69 97 GLU A N 1
ATOM 741 C CA . GLU A 1 97 ? -8.124 4.286 7.394 1.00 95.69 97 GLU A CA 1
ATOM 742 C C . GLU A 1 97 ? -7.300 3.003 7.572 1.00 95.69 97 GLU A C 1
ATOM 744 O O . GLU A 1 97 ? -7.785 1.884 7.367 1.00 95.69 97 GLU A O 1
ATOM 749 N N . ILE A 1 98 ? -6.032 3.152 7.962 1.00 96.56 98 ILE A N 1
ATOM 750 C CA . ILE A 1 98 ? -5.131 2.025 8.218 1.00 96.56 98 ILE A CA 1
ATOM 751 C C . ILE A 1 98 ? -5.218 1.659 9.701 1.00 96.56 98 ILE A C 1
ATOM 753 O O . ILE A 1 98 ? -4.709 2.360 10.577 1.00 96.56 98 ILE A O 1
ATOM 757 N N . GLY A 1 99 ? -5.869 0.533 9.970 1.00 96.81 99 GLY A N 1
ATOM 758 C CA . GLY A 1 99 ? -6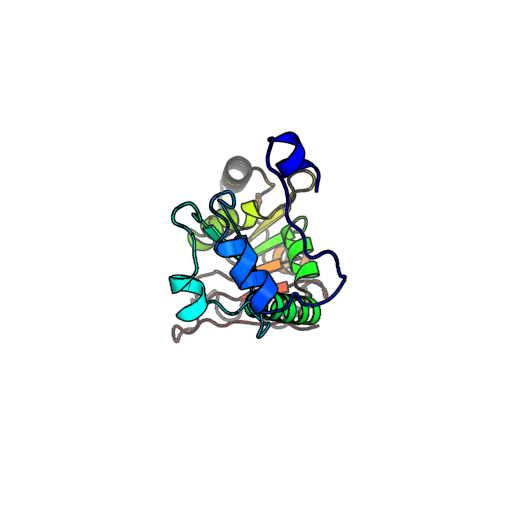.066 -0.039 11.288 1.00 96.81 99 GLY A CA 1
ATOM 759 C C . GLY A 1 99 ? -4.932 -0.958 11.727 1.00 96.81 99 GLY A C 1
ATOM 760 O O . GLY A 1 99 ? -4.531 -1.856 10.992 1.00 96.81 99 GLY A O 1
ATOM 761 N N . PHE A 1 100 ? -4.472 -0.812 12.967 1.00 96.06 100 PHE A N 1
ATOM 762 C CA . PHE A 1 100 ? -3.529 -1.738 13.595 1.00 96.06 100 PHE A CA 1
ATOM 763 C C . PHE A 1 100 ? -4.130 -2.398 14.836 1.00 96.06 100 PHE A C 1
ATOM 765 O O . PHE A 1 100 ? -4.430 -1.737 15.834 1.00 96.06 100 PHE A O 1
ATOM 772 N N . LEU A 1 101 ? -4.247 -3.727 14.814 1.00 93.06 101 LEU A N 1
ATOM 773 C CA . LEU A 1 101 ? -4.543 -4.500 16.016 1.00 93.06 101 LEU A CA 1
ATOM 774 C C . LEU A 1 101 ? -3.228 -4.783 16.754 1.00 93.06 101 LEU A C 1
ATOM 776 O O . LEU A 1 101 ? -2.468 -5.677 16.377 1.00 93.06 101 LEU A O 1
ATOM 780 N N . GLY A 1 102 ? -2.971 -3.998 17.803 1.00 90.62 102 GLY A N 1
ATOM 781 C CA . GLY A 1 102 ? -1.680 -3.911 18.484 1.00 90.62 102 GLY A CA 1
ATOM 782 C C . GLY A 1 102 ? -0.806 -2.796 17.901 1.00 90.62 102 GLY A C 1
ATOM 783 O O . GLY A 1 102 ? -0.652 -2.691 16.690 1.00 90.62 102 GLY A O 1
ATOM 784 N N . PHE A 1 103 ? -0.199 -1.972 18.767 1.00 93.62 103 PHE A N 1
ATOM 785 C CA . PHE A 1 103 ? 0.577 -0.788 18.352 1.00 93.62 103 PHE A CA 1
ATOM 786 C C . PHE A 1 103 ? 1.924 -0.640 19.079 1.00 93.62 103 PHE A C 1
ATOM 788 O O . PHE A 1 103 ? 2.282 0.401 19.636 1.00 93.62 103 PHE A O 1
ATOM 795 N N . GLY A 1 104 ? 2.664 -1.749 19.129 1.00 89.75 104 GLY A N 1
ATOM 796 C CA . GLY A 1 104 ? 4.023 -1.807 19.666 1.00 89.75 104 GLY A CA 1
ATOM 797 C C . GLY A 1 104 ? 5.093 -1.363 18.661 1.00 89.75 104 GLY A C 1
ATOM 798 O O . GLY A 1 104 ? 4.820 -0.694 17.669 1.00 89.75 104 GLY A O 1
ATOM 799 N N . ARG A 1 105 ? 6.337 -1.796 18.895 1.00 90.94 105 ARG A N 1
ATOM 800 C CA . ARG A 1 105 ? 7.504 -1.427 18.071 1.00 90.94 105 ARG A CA 1
ATOM 801 C C . ARG A 1 105 ? 7.373 -1.839 16.598 1.00 90.94 105 ARG A C 1
ATOM 803 O O . ARG A 1 105 ? 7.771 -1.074 15.728 1.00 90.94 105 ARG A O 1
ATOM 810 N N . ILE A 1 106 ? 6.821 -3.024 16.319 1.00 89.56 106 ILE A N 1
ATOM 811 C CA . ILE A 1 106 ? 6.679 -3.543 14.946 1.00 89.56 106 ILE A CA 1
ATOM 812 C C . ILE A 1 106 ? 5.623 -2.748 14.151 1.00 89.56 106 ILE A C 1
ATOM 814 O O . ILE A 1 106 ? 5.985 -2.229 13.098 1.00 89.56 106 ILE A O 1
ATOM 818 N N . PRO A 1 107 ? 4.376 -2.566 14.640 1.00 91.75 107 PRO A N 1
ATOM 819 C CA . PRO A 1 107 ? 3.399 -1.672 14.010 1.00 91.75 107 PRO A CA 1
ATOM 820 C C . PRO A 1 107 ? 3.941 -0.270 13.733 1.00 91.75 107 PRO A C 1
ATOM 822 O O . PRO A 1 107 ? 3.822 0.225 12.621 1.00 91.75 107 PRO A O 1
ATOM 825 N N . GLN A 1 108 ? 4.616 0.344 14.708 1.00 94.31 108 GLN A N 1
ATOM 826 C CA . GLN A 1 108 ? 5.195 1.682 14.550 1.00 94.31 108 GLN A CA 1
ATOM 827 C C . GLN A 1 108 ? 6.240 1.742 13.428 1.00 94.31 108 GLN A C 1
ATOM 829 O O . GLN A 1 108 ? 6.261 2.690 12.649 1.00 94.31 108 GLN A O 1
ATOM 834 N N . ALA A 1 109 ? 7.080 0.710 13.315 1.00 93.31 109 ALA A N 1
ATOM 835 C CA . ALA A 1 109 ? 8.048 0.586 12.233 1.00 93.31 109 ALA A CA 1
ATOM 836 C C . ALA A 1 109 ? 7.376 0.303 10.873 1.00 93.31 109 ALA A C 1
ATOM 838 O O . ALA A 1 109 ? 7.912 0.680 9.828 1.00 93.31 109 ALA A O 1
ATOM 839 N N . ALA A 1 110 ? 6.223 -0.373 10.866 1.00 92.25 110 ALA A N 1
ATOM 840 C CA . ALA A 1 110 ? 5.419 -0.566 9.664 1.00 92.25 110 ALA A CA 1
ATOM 841 C C . ALA A 1 110 ? 4.807 0.760 9.192 1.00 92.25 110 ALA A C 1
ATOM 843 O O . ALA A 1 110 ? 4.893 1.053 8.004 1.00 92.25 110 ALA A O 1
ATOM 844 N N . VAL A 1 111 ? 4.288 1.591 10.105 1.00 94.44 111 VAL A N 1
ATOM 845 C CA . VAL A 1 111 ? 3.798 2.946 9.790 1.00 94.44 111 VAL A CA 1
ATOM 846 C C . VAL A 1 111 ? 4.900 3.782 9.134 1.00 94.44 111 VAL A C 1
ATOM 848 O O . VAL A 1 111 ? 4.688 4.275 8.032 1.00 94.44 111 VAL A O 1
ATOM 851 N N . ASP A 1 112 ? 6.101 3.844 9.726 1.00 92.50 112 ASP A N 1
ATOM 852 C CA . ASP A 1 112 ? 7.244 4.588 9.155 1.00 92.50 112 ASP A CA 1
ATOM 853 C C . ASP A 1 112 ? 7.535 4.198 7.686 1.00 92.50 112 ASP A C 1
ATOM 855 O O . ASP A 1 112 ? 7.927 5.036 6.877 1.00 92.50 112 ASP A O 1
ATOM 859 N N . ARG A 1 113 ? 7.326 2.926 7.320 1.00 92.31 113 ARG A N 1
ATOM 860 C CA . ARG A 1 113 ? 7.527 2.425 5.948 1.00 92.31 113 ARG A CA 1
ATOM 861 C C . ARG A 1 113 ? 6.328 2.678 5.044 1.00 92.31 113 ARG A C 1
ATOM 863 O O . ARG A 1 113 ? 6.516 3.022 3.883 1.00 92.31 113 ARG A O 1
ATOM 870 N N . LEU A 1 114 ? 5.112 2.489 5.553 1.00 90.50 114 LEU A N 1
ATOM 871 C CA . LEU A 1 114 ? 3.881 2.667 4.784 1.00 90.50 114 LEU A CA 1
ATOM 872 C C . LEU A 1 114 ? 3.714 4.117 4.338 1.00 90.50 114 LEU A C 1
ATOM 874 O O . LEU A 1 114 ? 3.369 4.348 3.184 1.00 90.50 114 LEU A O 1
ATOM 878 N N . LEU A 1 115 ? 4.047 5.077 5.206 1.00 90.12 115 LEU A N 1
ATOM 879 C CA . LEU A 1 115 ? 3.948 6.510 4.912 1.00 90.12 115 LEU A CA 1
ATOM 880 C C . LEU A 1 115 ? 4.839 6.967 3.745 1.00 90.12 115 LEU A C 1
ATOM 882 O O . LEU A 1 115 ? 4.574 8.002 3.143 1.00 90.12 115 LEU A O 1
ATOM 886 N N . ALA A 1 116 ? 5.855 6.191 3.352 1.00 88.50 116 ALA A N 1
ATOM 887 C CA . ALA A 1 116 ? 6.634 6.482 2.146 1.00 88.50 116 ALA A CA 1
ATOM 888 C C . ALA A 1 116 ? 5.815 6.330 0.846 1.00 88.50 116 ALA A C 1
ATOM 890 O O . ALA A 1 116 ? 6.200 6.870 -0.190 1.00 88.50 116 ALA A O 1
ATOM 891 N N . PHE A 1 117 ? 4.694 5.607 0.898 1.00 86.25 117 PHE A N 1
ATOM 892 C CA . PHE A 1 117 ? 3.840 5.296 -0.250 1.00 86.25 117 PHE A CA 1
ATOM 893 C C . PHE A 1 117 ? 2.503 6.050 -0.231 1.00 86.25 117 PHE A C 1
ATOM 895 O O . PHE A 1 117 ? 1.635 5.771 -1.063 1.00 86.25 117 PHE A O 1
ATOM 902 N N . THR A 1 118 ? 2.314 6.985 0.705 1.00 86.81 118 THR A N 1
ATOM 903 C CA . THR A 1 118 ? 1.030 7.658 0.918 1.00 86.81 118 THR A CA 1
ATOM 904 C C . THR A 1 118 ? 0.890 8.955 0.136 1.00 86.81 118 THR A C 1
ATOM 906 O O . THR A 1 118 ? 1.856 9.529 -0.375 1.00 86.81 118 THR A O 1
ATOM 909 N N . ASN A 1 119 ? -0.354 9.414 0.006 1.00 81.69 119 ASN A N 1
ATOM 910 C CA . ASN A 1 119 ? -0.645 10.709 -0.582 1.00 81.69 119 ASN A CA 1
ATOM 911 C C . ASN A 1 119 ? -0.286 11.819 0.424 1.00 81.69 119 ASN A C 1
ATOM 913 O O . ASN A 1 119 ? -0.637 11.746 1.595 1.00 81.69 119 ASN A O 1
ATOM 917 N N . LYS A 1 120 ? 0.433 12.852 -0.027 1.00 83.31 120 LYS A N 1
ATOM 918 C CA . LYS A 1 120 ? 0.827 13.987 0.826 1.00 83.31 120 LYS A CA 1
ATOM 919 C C . LYS A 1 120 ? -0.270 15.045 0.973 1.00 83.31 120 LYS A C 1
ATOM 921 O O . LYS A 1 120 ? -0.226 15.828 1.913 1.00 83.31 120 LYS A O 1
ATOM 926 N N . THR A 1 121 ? -1.204 15.097 0.028 1.00 86.12 121 THR A N 1
ATOM 927 C CA . THR A 1 121 ? -2.312 16.061 -0.012 1.00 86.12 121 THR A CA 1
ATOM 928 C C . THR A 1 121 ? -3.544 15.522 0.708 1.00 86.12 121 THR A C 1
ATOM 930 O O . THR A 1 121 ? -4.219 16.271 1.402 1.00 86.12 121 THR A O 1
ATOM 933 N N . GLU A 1 122 ? -3.799 14.220 0.579 1.00 87.62 122 GLU A N 1
ATOM 934 C CA . GLU A 1 122 ? -4.887 13.501 1.253 1.00 87.62 122 GLU A CA 1
ATOM 935 C C . GLU A 1 122 ? -4.303 12.280 1.977 1.00 87.62 122 GLU A C 1
ATOM 937 O O . GLU A 1 122 ? -4.425 11.156 1.481 1.00 87.62 122 GLU A O 1
ATOM 942 N N . PRO A 1 123 ? -3.566 12.490 3.082 1.00 92.06 123 PRO A N 1
ATOM 943 C CA . PRO A 1 123 ? -2.906 11.401 3.783 1.00 92.06 123 PRO A CA 1
ATOM 944 C C . PRO A 1 123 ? -3.919 10.447 4.423 1.00 92.06 123 PRO A C 1
ATOM 946 O O . PRO A 1 123 ? -5.028 10.860 4.761 1.00 92.06 123 PRO A O 1
ATOM 949 N N . PRO A 1 124 ? -3.537 9.178 4.632 1.00 94.88 124 PRO A N 1
ATOM 950 C CA . PRO A 1 124 ? -4.367 8.243 5.368 1.00 94.88 124 PRO A CA 1
ATOM 951 C C . PRO A 1 124 ? -4.433 8.630 6.846 1.00 94.88 124 PRO A C 1
ATOM 953 O O . PRO A 1 124 ? -3.529 9.282 7.378 1.00 94.88 124 PRO A O 1
ATOM 956 N N . THR A 1 125 ? -5.451 8.118 7.526 1.00 96.62 125 THR A N 1
ATOM 957 C CA . THR A 1 125 ? -5.535 8.148 8.989 1.00 96.62 125 THR A CA 1
ATOM 958 C C . THR A 1 125 ? -5.068 6.811 9.547 1.00 96.62 125 THR A C 1
ATOM 960 O O . THR A 1 125 ? -5.396 5.750 9.012 1.00 96.62 125 THR A O 1
ATOM 963 N N . ILE A 1 126 ? -4.304 6.841 10.638 1.00 97.81 126 ILE A N 1
ATOM 964 C CA . ILE A 1 126 ? -3.897 5.637 11.361 1.00 97.81 126 ILE A CA 1
ATOM 965 C C . ILE A 1 126 ? -4.788 5.472 12.588 1.00 97.81 126 ILE A C 1
ATOM 967 O O . ILE A 1 126 ? -4.761 6.287 13.509 1.00 97.81 126 ILE A O 1
ATOM 971 N N . ILE A 1 127 ? -5.527 4.370 12.647 1.00 98.00 127 ILE A N 1
ATOM 972 C CA . ILE A 1 127 ? -6.269 3.981 13.848 1.00 98.00 127 ILE A CA 1
ATOM 973 C C . ILE A 1 127 ? -5.635 2.737 14.453 1.00 98.00 127 ILE A C 1
ATOM 975 O O . ILE A 1 127 ? -5.139 1.857 13.749 1.00 98.00 127 ILE A O 1
ATOM 979 N N . TYR A 1 128 ? -5.607 2.636 15.775 1.00 97.50 128 TYR A N 1
ATOM 980 C CA . TYR A 1 128 ? -5.019 1.465 16.412 1.00 97.50 128 TYR A CA 1
ATOM 981 C C . TYR A 1 128 ? -5.751 1.047 17.671 1.00 97.50 128 TYR A C 1
ATOM 983 O O . TYR A 1 128 ? -6.296 1.864 18.405 1.00 97.50 128 TYR A O 1
ATOM 991 N N . ASN A 1 129 ? -5.699 -0.247 17.964 1.00 95.19 129 ASN A N 1
ATOM 992 C CA . ASN A 1 129 ? -6.135 -0.774 19.244 1.00 95.19 129 ASN A CA 1
ATOM 993 C C . ASN A 1 129 ? -4.935 -1.200 20.096 1.00 95.19 129 ASN A C 1
ATOM 995 O O . ASN A 1 129 ? -3.935 -1.743 19.616 1.00 95.19 129 ASN A O 1
ATOM 999 N N . SER A 1 130 ? -5.060 -0.969 21.396 1.00 90.38 130 SER A N 1
ATOM 1000 C CA . SER A 1 130 ? -4.143 -1.449 22.422 1.00 90.38 130 SER A CA 1
ATOM 1001 C C . SER A 1 130 ? -4.939 -2.105 23.549 1.00 90.38 130 SER A C 1
ATOM 1003 O O . SER A 1 130 ? -6.131 -1.838 23.718 1.00 90.38 130 SER A O 1
ATOM 1005 N N . SER A 1 131 ? -4.268 -2.946 24.342 1.00 84.75 131 SER A N 1
ATOM 1006 C CA . SER A 1 131 ? -4.904 -3.759 25.391 1.00 84.75 131 SER A CA 1
ATOM 1007 C C . SER A 1 131 ? -5.723 -2.961 26.406 1.00 84.75 131 SER A C 1
ATOM 1009 O O . SER A 1 131 ? -6.654 -3.505 26.991 1.00 84.75 131 SER A O 1
ATOM 1011 N N . ARG A 1 132 ? -5.379 -1.691 26.623 1.00 86.88 132 ARG A N 1
ATOM 1012 C CA . ARG A 1 132 ? -6.146 -0.750 27.435 1.00 86.88 132 ARG A CA 1
ATOM 1013 C C . ARG A 1 132 ? -5.849 0.678 27.014 1.00 86.88 132 ARG A C 1
ATOM 1015 O O . ARG A 1 132 ? -4.729 0.981 26.594 1.00 86.88 132 ARG A O 1
ATOM 1022 N N . GLU A 1 133 ? -6.825 1.546 27.213 1.00 91.75 133 GLU A N 1
ATOM 1023 C CA . GLU A 1 133 ? -6.594 2.982 27.222 1.00 91.75 133 GLU A CA 1
ATOM 1024 C C . GLU A 1 133 ? -5.680 3.363 28.396 1.00 91.75 133 GLU A C 1
ATOM 1026 O O . GLU A 1 133 ? -5.698 2.739 29.465 1.00 91.75 133 GLU A O 1
ATOM 1031 N N . ARG A 1 134 ? -4.826 4.363 28.183 1.00 92.06 134 ARG A N 1
ATOM 1032 C CA . ARG A 1 134 ? -3.935 4.904 29.215 1.00 92.06 134 ARG A CA 1
ATOM 1033 C C . ARG A 1 134 ? -4.457 6.258 29.680 1.00 92.06 134 ARG A C 1
ATOM 1035 O O . ARG A 1 134 ? -5.027 6.999 28.896 1.00 92.06 134 ARG A O 1
ATOM 1042 N N . ALA A 1 135 ? -4.183 6.634 30.929 1.00 95.12 135 ALA A N 1
ATOM 1043 C CA . ALA A 1 135 ? -4.611 7.932 31.465 1.00 95.12 135 ALA A CA 1
ATOM 1044 C C . ALA A 1 135 ? -4.115 9.133 30.630 1.00 95.12 135 ALA A C 1
ATOM 1046 O O . ALA A 1 135 ? -4.762 10.171 30.585 1.00 95.12 135 ALA A O 1
ATOM 1047 N N . ASN A 1 136 ? -2.978 8.982 29.945 1.00 95.19 136 ASN A N 1
ATOM 1048 C CA . ASN A 1 136 ? -2.394 9.975 29.049 1.00 95.19 136 ASN A CA 1
ATOM 1049 C C . ASN A 1 136 ? -2.597 9.643 27.556 1.00 95.19 136 ASN A C 1
ATOM 1051 O O . ASN A 1 136 ? -1.753 10.006 26.738 1.00 95.19 136 ASN A O 1
ATOM 1055 N N . GLN A 1 137 ? -3.677 8.941 27.187 1.00 96.19 137 GLN A N 1
ATOM 1056 C CA . GLN A 1 137 ? -3.898 8.472 25.813 1.00 96.19 137 GLN A CA 1
ATOM 1057 C C . GLN A 1 137 ? -3.876 9.609 24.784 1.00 96.19 137 GLN A C 1
ATOM 1059 O O . GLN A 1 137 ? -3.183 9.499 23.779 1.00 96.19 137 GLN A O 1
ATOM 1064 N N . ALA A 1 138 ? -4.546 10.727 25.074 1.00 95.88 138 ALA A N 1
ATOM 1065 C CA . ALA A 1 138 ? -4.577 11.883 24.178 1.00 95.88 138 ALA A CA 1
ATOM 1066 C C . ALA A 1 138 ? -3.177 12.455 23.888 1.00 95.88 138 ALA A C 1
ATOM 1068 O O . ALA A 1 138 ? -2.888 12.842 22.760 1.00 95.88 138 ALA A O 1
ATOM 1069 N N . ALA A 1 139 ? -2.286 12.470 24.885 1.00 97.44 139 ALA A N 1
ATOM 1070 C CA . ALA A 1 139 ? -0.908 12.919 24.695 1.00 97.44 139 ALA A CA 1
ATOM 1071 C C . ALA A 1 139 ? -0.102 11.929 23.840 1.00 97.44 139 ALA A C 1
ATOM 1073 O O . ALA A 1 139 ? 0.653 12.346 22.970 1.00 97.44 139 ALA A O 1
ATOM 1074 N N . ILE A 1 140 ? -0.302 10.622 24.043 1.00 96.69 140 ILE A N 1
ATOM 1075 C CA . ILE A 1 140 ? 0.342 9.573 23.237 1.00 96.69 140 ILE A CA 1
ATOM 1076 C C . ILE A 1 140 ? -0.087 9.673 21.768 1.00 96.69 140 ILE A C 1
ATOM 1078 O O . ILE A 1 140 ? 0.753 9.600 20.873 1.00 96.69 140 ILE A O 1
ATOM 1082 N N . ASP A 1 141 ? -1.383 9.857 21.521 1.00 97.50 141 ASP A N 1
ATOM 1083 C CA . ASP A 1 141 ? -1.941 9.976 20.172 1.00 97.50 141 ASP A CA 1
ATOM 1084 C C . ASP A 1 141 ? -1.463 11.264 19.484 1.00 97.50 141 ASP A C 1
ATOM 1086 O O . ASP A 1 141 ? -1.087 11.240 18.311 1.00 97.50 141 ASP A O 1
ATOM 1090 N N . ALA A 1 142 ? -1.363 12.371 20.229 1.00 97.81 142 ALA A N 1
ATOM 1091 C CA . ALA A 1 142 ? -0.778 13.617 19.738 1.00 97.81 142 ALA A CA 1
ATOM 1092 C C . ALA A 1 142 ? 0.718 13.475 19.402 1.00 97.81 142 ALA A C 1
ATOM 1094 O O . ALA A 1 142 ? 1.163 13.968 18.363 1.00 97.81 142 ALA A O 1
ATOM 1095 N N . ASP A 1 143 ? 1.492 12.770 20.231 1.00 97.94 143 ASP A N 1
ATOM 1096 C CA . ASP A 1 143 ? 2.910 12.503 19.977 1.00 97.94 143 ASP A CA 1
ATOM 1097 C C . ASP A 1 143 ? 3.107 11.635 18.729 1.00 97.94 143 ASP A C 1
ATOM 1099 O O . ASP A 1 143 ? 3.982 11.922 17.907 1.00 97.94 143 ASP A O 1
ATOM 1103 N N . PHE A 1 144 ? 2.277 10.604 18.539 1.00 97.75 144 PHE A N 1
ATOM 1104 C CA . PHE A 1 144 ? 2.292 9.811 17.310 1.00 97.75 144 PHE A CA 1
ATOM 1105 C C . PHE A 1 144 ? 1.882 10.641 16.098 1.00 97.75 144 PHE A C 1
ATOM 1107 O O . PHE A 1 144 ? 2.593 10.624 15.095 1.00 97.75 144 PHE A O 1
ATOM 1114 N N . THR A 1 145 ? 0.807 11.421 16.203 1.00 97.38 145 THR A N 1
ATOM 1115 C CA . THR A 1 145 ? 0.352 12.313 15.130 1.00 97.38 145 THR A CA 1
ATOM 1116 C C . THR A 1 145 ? 1.465 13.268 14.703 1.00 97.38 145 THR A C 1
ATOM 1118 O O . THR A 1 145 ? 1.776 13.398 13.520 1.00 97.38 145 THR A O 1
ATOM 1121 N N . LYS A 1 146 ? 2.159 13.872 15.673 1.00 97.38 146 LYS A N 1
ATOM 1122 C CA . LYS A 1 146 ? 3.306 14.746 15.418 1.00 97.38 146 LYS A CA 1
ATOM 1123 C C . LYS A 1 146 ? 4.481 14.002 14.783 1.00 97.38 146 LYS A C 1
ATOM 1125 O O . LYS A 1 146 ? 5.111 14.538 13.876 1.00 97.38 146 LYS A O 1
ATOM 1130 N N . ARG A 1 147 ? 4.803 12.795 15.261 1.00 96.62 147 ARG A N 1
ATOM 1131 C CA . ARG A 1 147 ? 5.908 11.978 14.734 1.00 96.62 147 ARG A CA 1
ATOM 1132 C C . ARG A 1 147 ? 5.680 11.586 13.277 1.00 96.62 147 ARG A C 1
ATOM 1134 O O . ARG A 1 147 ? 6.621 11.621 12.492 1.00 96.62 147 ARG A O 1
ATOM 1141 N N . TYR A 1 148 ? 4.463 11.167 12.952 1.00 95.81 148 TYR A N 1
ATOM 1142 C CA . TYR A 1 148 ? 4.134 10.576 11.660 1.00 95.81 148 TYR A CA 1
ATOM 1143 C C . TYR A 1 148 ? 3.633 11.595 10.634 1.00 95.81 148 TYR A C 1
ATOM 1145 O O . TYR A 1 148 ? 3.643 11.308 9.441 1.00 95.81 148 TYR A O 1
ATOM 1153 N N . GLY A 1 149 ? 3.217 12.787 11.073 1.00 94.75 149 GLY A N 1
ATOM 1154 C CA . GLY A 1 149 ? 2.686 13.821 10.184 1.00 94.75 149 GLY A CA 1
ATOM 1155 C C . GLY A 1 149 ? 1.315 13.479 9.592 1.00 94.75 149 GLY A C 1
ATOM 1156 O O . GLY A 1 149 ? 0.897 14.111 8.628 1.00 94.75 149 GLY A O 1
ATOM 1157 N N . VAL A 1 150 ? 0.630 12.487 10.164 1.00 95.50 150 VAL A N 1
ATOM 1158 C CA . VAL A 1 150 ? -0.730 12.059 9.821 1.00 95.50 150 VAL A CA 1
ATOM 1159 C C . VAL A 1 150 ? -1.517 11.846 11.107 1.00 95.50 150 VAL A C 1
ATOM 1161 O O . VAL A 1 150 ? -0.912 11.609 12.153 1.00 95.50 150 VAL A O 1
ATOM 1164 N N . GLU A 1 151 ? -2.844 11.920 11.050 1.00 96.50 151 GLU A N 1
ATOM 1165 C CA . GLU A 1 151 ? -3.674 11.660 12.225 1.00 96.50 151 GLU A CA 1
ATOM 1166 C C . GLU A 1 151 ? -3.462 10.223 12.719 1.00 96.50 151 GLU A C 1
ATOM 1168 O O . GLU A 1 151 ? -3.575 9.264 11.951 1.00 96.50 151 GLU A O 1
ATOM 1173 N N . VAL A 1 152 ? -3.133 10.081 14.006 1.00 97.94 152 VAL A N 1
ATOM 1174 C CA . VAL A 1 152 ? -2.990 8.784 14.671 1.00 97.94 152 VAL A CA 1
ATOM 1175 C C . VAL A 1 152 ? -3.830 8.760 15.935 1.00 97.94 152 VAL A C 1
ATOM 1177 O O . VAL A 1 152 ? -3.615 9.571 16.834 1.00 97.94 152 VAL A O 1
ATOM 1180 N N . LYS A 1 153 ? -4.751 7.798 16.033 1.00 97.75 153 LYS A N 1
ATOM 1181 C CA . LYS A 1 153 ? -5.720 7.734 17.132 1.00 97.75 153 LYS A CA 1
ATOM 1182 C C . LYS A 1 153 ? -5.921 6.316 17.656 1.00 97.75 153 LYS A C 1
ATOM 1184 O O . LYS A 1 153 ? -6.058 5.365 16.882 1.00 97.75 153 LYS A O 1
ATOM 1189 N N . ARG A 1 154 ? -5.998 6.162 18.982 1.00 97.56 154 ARG A N 1
ATOM 1190 C CA . ARG A 1 154 ? -6.450 4.905 19.584 1.00 97.56 154 ARG A CA 1
ATOM 1191 C C . ARG A 1 154 ? -7.970 4.776 19.475 1.00 97.56 154 ARG A C 1
ATOM 1193 O O . ARG A 1 154 ? -8.702 5.685 19.855 1.00 97.56 154 ARG A O 1
ATOM 1200 N N . VAL A 1 155 ? -8.433 3.602 19.068 1.00 97.19 155 VAL A N 1
ATOM 1201 C CA . VAL A 1 155 ? -9.850 3.231 19.009 1.00 97.19 155 VAL A CA 1
ATOM 1202 C C . VAL A 1 155 ? -10.106 1.896 19.714 1.00 97.19 155 VAL A C 1
ATOM 1204 O O . VAL A 1 155 ? -9.196 1.080 19.937 1.00 97.19 155 VAL A O 1
ATOM 1207 N N . GLU A 1 156 ? -11.361 1.657 20.086 1.00 95.50 156 GLU A N 1
ATOM 1208 C CA . GLU A 1 156 ? -11.780 0.355 20.607 1.00 95.50 156 GLU A CA 1
ATOM 1209 C C . GLU A 1 156 ? -11.882 -0.697 19.497 1.00 95.50 156 GLU A C 1
ATOM 1211 O O . GLU A 1 156 ? -11.903 -0.382 18.311 1.00 95.50 156 GLU A O 1
ATOM 1216 N N . LYS A 1 157 ? -11.924 -1.979 19.874 1.00 92.56 157 LYS A N 1
ATOM 1217 C CA . LYS A 1 157 ? -11.889 -3.094 18.907 1.00 92.56 157 LYS A CA 1
ATOM 1218 C C . LYS A 1 157 ? -13.037 -3.065 17.898 1.00 92.56 157 LYS A C 1
ATOM 1220 O O . LYS A 1 157 ? -12.817 -3.343 16.726 1.00 92.56 157 LYS A O 1
ATOM 1225 N N . ASP A 1 158 ? -14.236 -2.731 18.355 1.00 93.69 158 ASP A N 1
ATOM 1226 C CA . ASP A 1 158 ? -15.416 -2.660 17.492 1.00 93.69 158 ASP A CA 1
ATOM 1227 C C . ASP A 1 158 ? -15.323 -1.501 16.499 1.00 93.69 158 ASP A C 1
ATOM 1229 O O . ASP A 1 158 ? -15.647 -1.661 15.323 1.00 93.69 158 ASP A O 1
ATOM 1233 N N . GLU A 1 159 ? -14.815 -0.362 16.964 1.00 96.44 159 GLU A N 1
ATOM 1234 C CA . GLU A 1 159 ? -14.552 0.799 16.124 1.00 96.44 159 GLU A CA 1
ATOM 1235 C C . GLU A 1 159 ? -13.477 0.465 15.082 1.00 96.44 159 GLU A C 1
ATOM 1237 O O . GLU A 1 159 ? -13.719 0.639 13.890 1.00 96.44 159 GLU A O 1
ATOM 1242 N N . LEU A 1 160 ? -12.366 -0.151 15.511 1.00 96.44 160 LEU A N 1
ATOM 1243 C CA . LEU A 1 160 ? -11.299 -0.634 14.634 1.00 96.44 160 LEU A CA 1
ATOM 1244 C C . LEU A 1 160 ? -11.830 -1.563 13.536 1.00 96.44 160 LEU A C 1
ATOM 1246 O O . LEU A 1 160 ? -11.454 -1.402 12.379 1.00 96.44 160 LEU A O 1
ATOM 1250 N N . ALA A 1 161 ? -12.695 -2.519 13.889 1.00 94.50 161 ALA A N 1
ATOM 1251 C CA . ALA A 1 161 ? -13.300 -3.433 12.924 1.00 94.50 161 ALA A CA 1
ATOM 1252 C C . ALA A 1 161 ? -14.136 -2.672 11.887 1.00 94.50 161 ALA A C 1
ATOM 1254 O O . ALA A 1 161 ? -13.978 -2.898 10.694 1.00 94.50 161 ALA A O 1
ATOM 1255 N N . SER A 1 162 ? -14.996 -1.753 12.335 1.00 96.31 162 SER A N 1
ATOM 1256 C CA . SER A 1 162 ? -15.933 -1.036 11.459 1.00 96.31 162 SER A CA 1
ATOM 1257 C C . SER A 1 162 ? -15.304 0.067 10.599 1.00 96.31 162 SER A C 1
ATOM 1259 O O . SER A 1 162 ? -15.815 0.363 9.518 1.00 96.31 162 SER A O 1
ATOM 1261 N N . GLN A 1 163 ? -14.207 0.672 11.061 1.00 96.62 163 GLN A N 1
ATOM 1262 C CA . GLN A 1 163 ? -13.553 1.803 10.398 1.00 96.62 163 GLN A CA 1
ATOM 1263 C C . GLN A 1 163 ? -12.378 1.372 9.515 1.00 96.62 163 GLN A C 1
ATOM 1265 O O . GLN A 1 163 ? -12.206 1.921 8.438 1.00 96.62 163 GLN A O 1
ATOM 1270 N N . ALA A 1 164 ? -11.591 0.356 9.876 1.00 96.25 164 ALA A N 1
ATOM 1271 C CA . ALA A 1 164 ? -10.392 0.037 9.099 1.00 96.25 164 ALA A CA 1
ATOM 1272 C C . ALA A 1 164 ? -10.707 -0.338 7.633 1.00 96.25 164 ALA A C 1
ATOM 1274 O O . ALA A 1 164 ? -11.405 -1.315 7.358 1.00 96.25 164 ALA A O 1
ATOM 1275 N N . ASP A 1 165 ? -10.129 0.406 6.687 1.00 94.06 165 ASP A N 1
ATOM 1276 C CA . ASP A 1 165 ? -10.073 0.024 5.273 1.00 94.06 165 ASP A CA 1
ATOM 1277 C C . ASP A 1 165 ? -8.973 -1.017 5.042 1.00 94.06 165 ASP A C 1
ATOM 1279 O O . ASP A 1 165 ? -9.121 -1.940 4.243 1.00 94.06 165 ASP A O 1
ATOM 1283 N N . VAL A 1 166 ? -7.873 -0.906 5.787 1.00 93.69 166 VAL A N 1
ATOM 1284 C CA . VAL A 1 166 ? -6.832 -1.933 5.866 1.00 93.69 166 VAL A CA 1
ATOM 1285 C C . VAL A 1 166 ? -6.605 -2.259 7.330 1.00 93.69 166 VAL A C 1
ATOM 1287 O O . VAL A 1 166 ? -6.147 -1.404 8.076 1.00 93.69 166 VAL A O 1
ATOM 1290 N N . LEU A 1 167 ? -6.886 -3.489 7.753 1.00 93.94 167 LEU A N 1
ATOM 1291 C CA . LEU A 1 167 ? -6.598 -3.956 9.104 1.00 93.94 167 LEU A CA 1
ATOM 1292 C C . LEU A 1 167 ? -5.337 -4.816 9.121 1.00 93.94 167 LEU A C 1
ATOM 1294 O O . LEU A 1 167 ? -5.308 -5.902 8.549 1.00 93.94 167 LEU A O 1
ATOM 1298 N N . ILE A 1 168 ? -4.318 -4.373 9.846 1.00 93.19 168 ILE A N 1
ATOM 1299 C CA . ILE A 1 168 ? -3.058 -5.087 10.035 1.00 93.19 168 ILE A CA 1
ATOM 1300 C C . ILE A 1 168 ? -3.017 -5.670 11.449 1.00 93.19 168 ILE A C 1
ATOM 1302 O O . ILE A 1 168 ? -3.051 -4.949 12.449 1.00 93.19 168 ILE A O 1
ATOM 1306 N N . VAL A 1 169 ? -2.915 -6.995 11.544 1.00 90.19 169 VAL A N 1
ATOM 1307 C CA . VAL A 1 169 ? -2.853 -7.716 12.819 1.00 90.19 169 VAL A CA 1
ATOM 1308 C C . VAL A 1 169 ? -1.400 -7.994 13.178 1.00 90.19 169 VAL A C 1
ATOM 1310 O O . VAL A 1 169 ? -0.723 -8.788 12.524 1.00 90.19 169 VAL A O 1
ATOM 1313 N N . LEU A 1 170 ? -0.928 -7.321 14.228 1.00 86.88 170 LEU A N 1
ATOM 1314 C CA . LEU A 1 170 ? 0.454 -7.374 14.718 1.00 86.88 170 LEU A CA 1
ATOM 1315 C C . LEU A 1 170 ? 0.515 -7.429 16.256 1.00 86.88 170 LEU A C 1
ATOM 1317 O O . LEU A 1 170 ? 1.511 -7.040 16.869 1.00 86.88 170 LEU A O 1
ATOM 1321 N N . CYS A 1 171 ? -0.557 -7.892 16.898 1.00 80.31 171 CYS A N 1
ATOM 1322 C CA . CYS A 1 171 ? -0.579 -8.122 18.334 1.00 80.31 171 CYS A CA 1
ATOM 1323 C C . CYS A 1 171 ? 0.176 -9.407 18.696 1.00 80.31 171 CYS A C 1
ATOM 1325 O O . CYS A 1 171 ? 0.109 -10.406 17.976 1.00 80.31 171 CYS A O 1
ATOM 1327 N N . ASP A 1 172 ? 0.845 -9.401 19.849 1.00 73.62 172 ASP A N 1
ATOM 1328 C CA . ASP A 1 172 ? 1.462 -10.607 20.401 1.00 73.62 172 ASP A CA 1
ATOM 1329 C C . ASP A 1 172 ? 0.391 -11.668 20.674 1.00 73.62 172 ASP A C 1
ATOM 1331 O O . ASP A 1 172 ? -0.658 -11.359 21.247 1.00 73.62 172 ASP A O 1
ATOM 1335 N N . LEU A 1 173 ? 0.658 -12.924 20.304 1.00 69.44 173 LEU A N 1
ATOM 1336 C CA . LEU A 1 173 ? -0.255 -14.029 20.576 1.00 69.44 173 LEU A CA 1
ATOM 1337 C C . LEU A 1 173 ? -0.136 -14.474 22.038 1.00 69.44 173 LEU A C 1
ATOM 1339 O O . LEU A 1 173 ? 0.909 -14.941 22.484 1.00 69.44 173 LEU A O 1
ATOM 1343 N N . ASN A 1 174 ? -1.222 -14.330 22.785 1.00 71.12 174 ASN A N 1
ATOM 1344 C CA . ASN A 1 174 ? -1.355 -14.711 24.184 1.00 71.12 174 ASN A CA 1
ATOM 1345 C C . ASN A 1 174 ? -2.831 -15.088 24.466 1.00 71.12 174 ASN A C 1
ATOM 1347 O O . ASN A 1 174 ? -3.683 -14.905 23.594 1.00 71.12 174 ASN A O 1
ATOM 1351 N N . PRO A 1 175 ? -3.180 -15.616 25.655 1.00 73.81 175 PRO A N 1
ATOM 1352 C CA . PRO A 1 175 ? -4.550 -16.051 25.933 1.00 73.81 175 PRO A CA 1
ATOM 1353 C C . PRO A 1 175 ? -5.621 -14.964 25.775 1.00 73.81 175 PRO A C 1
ATOM 1355 O O . PRO A 1 175 ? -6.751 -15.297 25.436 1.00 73.81 175 PRO A O 1
ATOM 1358 N N . SER A 1 176 ? -5.290 -13.685 25.989 1.00 70.12 176 SER A N 1
ATOM 1359 C CA . SER A 1 176 ? -6.238 -12.575 25.822 1.00 70.12 176 SER A CA 1
ATOM 1360 C C . SER A 1 176 ? -6.322 -12.052 24.387 1.00 70.12 176 SER A C 1
ATOM 1362 O O . SER A 1 176 ? -7.253 -11.310 24.072 1.00 70.12 176 SER A O 1
ATOM 1364 N N . THR A 1 177 ? -5.383 -12.442 23.517 1.00 73.50 177 THR A N 1
ATOM 1365 C CA . THR A 1 177 ? -5.384 -12.107 22.084 1.00 73.50 177 THR A CA 1
ATOM 1366 C C . THR A 1 177 ? -5.774 -13.259 21.169 1.00 73.50 177 THR A C 1
ATOM 1368 O O . THR A 1 177 ? -6.020 -13.049 19.978 1.00 73.50 177 THR A O 1
ATOM 1371 N N . LYS A 1 178 ? -5.891 -14.467 21.727 1.00 71.38 178 LYS A N 1
ATOM 1372 C CA . LY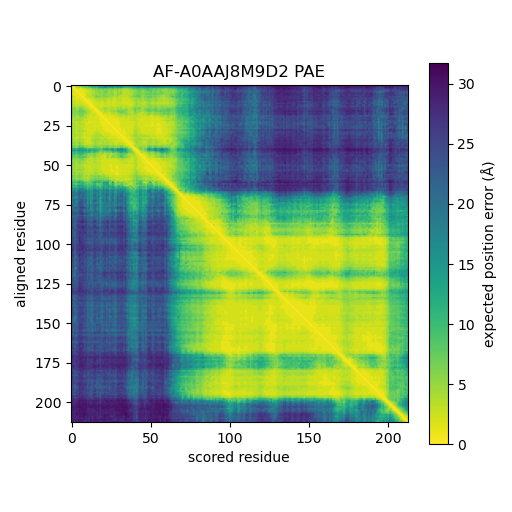S A 1 178 ? -6.427 -15.632 21.036 1.00 71.38 178 LYS A CA 1
ATOM 1373 C C . LYS A 1 178 ? -7.857 -15.339 20.572 1.00 71.38 178 LYS A C 1
ATOM 1375 O O . LYS A 1 178 ? -8.675 -14.855 21.346 1.00 71.38 178 LYS A O 1
ATOM 1380 N N . ASP A 1 179 ? -8.122 -15.618 19.300 1.00 74.81 179 ASP A N 1
ATOM 1381 C CA . ASP A 1 179 ? -9.434 -15.459 18.666 1.00 74.81 179 ASP A CA 1
ATOM 1382 C C . ASP A 1 179 ? -10.010 -14.026 18.735 1.00 74.81 179 ASP A C 1
ATOM 1384 O O . ASP A 1 179 ? -11.220 -13.848 18.624 1.00 74.81 179 ASP A O 1
ATOM 1388 N N . ILE A 1 180 ? -9.171 -12.981 18.875 1.00 80.50 180 ILE A N 1
ATOM 1389 C CA . ILE A 1 180 ? -9.657 -11.587 18.782 1.00 80.50 180 ILE A CA 1
ATOM 1390 C C . ILE A 1 180 ? -10.280 -11.317 17.408 1.00 80.50 180 ILE A C 1
ATOM 1392 O O . ILE A 1 180 ? -11.321 -10.669 17.324 1.00 80.50 180 ILE A O 1
ATOM 1396 N N . VAL A 1 181 ? -9.645 -11.798 16.337 1.00 85.12 181 VAL A N 1
ATOM 1397 C CA . VAL A 1 181 ? -10.184 -11.700 14.976 1.00 85.12 181 VAL A CA 1
ATOM 1398 C C . VAL A 1 181 ? -11.049 -12.934 14.721 1.00 85.12 181 VAL A C 1
ATOM 1400 O O . VAL A 1 181 ? -10.610 -13.908 14.113 1.00 85.12 181 VAL A O 1
ATOM 1403 N N . ASN A 1 182 ? -12.260 -12.911 15.274 1.00 84.12 182 ASN A N 1
ATOM 1404 C CA . ASN A 1 182 ? -13.271 -13.959 15.138 1.00 84.12 182 ASN A CA 1
ATOM 1405 C C . ASN A 1 182 ? -14.332 -13.595 14.086 1.00 84.12 182 ASN A C 1
ATOM 1407 O O . ASN A 1 182 ? -14.248 -12.571 13.406 1.00 84.12 182 ASN A O 1
ATOM 1411 N N . LYS A 1 183 ? -15.350 -14.449 13.942 1.00 85.00 183 LYS A N 1
ATOM 1412 C CA . LYS A 1 183 ? -16.432 -14.258 12.971 1.00 85.00 183 LYS A CA 1
ATOM 1413 C C . LYS A 1 183 ? -17.199 -12.958 13.218 1.00 85.00 183 LYS A C 1
ATOM 1415 O O . LYS A 1 183 ? -17.559 -12.280 12.263 1.00 85.00 183 LYS A O 1
ATOM 1420 N N . GLU A 1 184 ? -17.425 -12.602 14.477 1.00 88.81 184 GLU A N 1
ATOM 1421 C CA . GLU A 1 184 ? -18.130 -11.388 14.881 1.00 88.81 184 GLU A CA 1
ATOM 1422 C C . GLU A 1 184 ? -17.321 -10.133 14.540 1.00 88.81 184 GLU A C 1
ATOM 1424 O O . GLU A 1 184 ? -17.887 -9.150 14.070 1.00 88.81 184 GLU A O 1
ATOM 1429 N N . PHE A 1 185 ? -16.000 -10.177 14.729 1.00 90.56 185 PHE A N 1
ATOM 1430 C CA . PHE A 1 185 ? -15.088 -9.108 14.335 1.00 90.56 185 PHE A CA 1
ATOM 1431 C C . PHE A 1 185 ? -15.092 -8.933 12.811 1.00 90.56 185 PHE A C 1
ATOM 1433 O O . PHE A 1 185 ? -15.316 -7.832 12.315 1.00 90.56 185 PHE A O 1
ATOM 1440 N N . LEU A 1 186 ? -14.906 -10.026 12.063 1.00 88.44 186 LEU A N 1
ATOM 1441 C CA . LEU A 1 186 ? -14.899 -10.012 10.596 1.00 88.44 186 LEU A CA 1
ATOM 1442 C C . LEU A 1 186 ? -16.237 -9.535 10.015 1.00 88.44 186 LEU A C 1
ATOM 1444 O O . LEU A 1 186 ? -16.250 -8.818 9.023 1.00 88.44 186 LEU A O 1
ATOM 1448 N N . ALA A 1 187 ? -17.361 -9.883 10.646 1.00 92.12 187 ALA A N 1
ATOM 1449 C CA . ALA A 1 187 ? -18.689 -9.448 10.214 1.00 92.12 187 ALA A CA 1
ATOM 1450 C C . ALA A 1 187 ? -18.924 -7.935 10.374 1.00 92.12 187 ALA A C 1
ATOM 1452 O O . ALA A 1 187 ? -19.801 -7.389 9.708 1.00 92.12 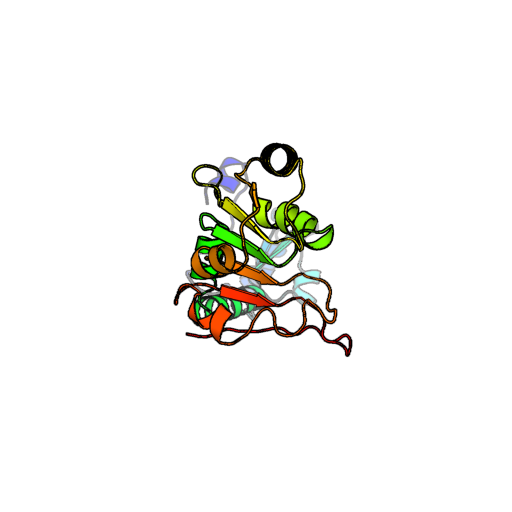187 ALA A O 1
ATOM 1453 N N . LYS A 1 188 ? -18.167 -7.261 11.250 1.00 95.06 188 LYS A N 1
ATOM 1454 C CA . LYS A 1 188 ? -18.218 -5.800 11.420 1.00 95.06 188 LYS A CA 1
ATOM 1455 C C . LYS A 1 188 ? -17.325 -5.058 10.426 1.00 95.06 188 LYS A C 1
ATOM 1457 O O . LYS A 1 188 ? -17.479 -3.849 10.286 1.00 95.06 188 LYS A O 1
ATOM 1462 N N . MET A 1 189 ? -16.398 -5.754 9.766 1.00 94.50 189 MET A N 1
ATOM 1463 C CA . MET A 1 189 ? -15.483 -5.133 8.815 1.00 94.50 189 MET A CA 1
ATOM 1464 C C . MET A 1 189 ? -16.205 -4.661 7.557 1.00 94.50 189 MET A C 1
ATOM 1466 O O . MET A 1 189 ? -17.190 -5.259 7.117 1.00 94.50 189 MET A O 1
ATOM 1470 N N . LYS A 1 190 ? -15.690 -3.586 6.946 1.00 91.19 190 LYS A N 1
ATOM 1471 C CA . LYS A 1 190 ? -16.202 -3.112 5.656 1.00 91.19 190 LYS A CA 1
ATOM 1472 C C . LYS A 1 190 ? -16.064 -4.257 4.638 1.00 91.19 190 LYS A C 1
ATOM 1474 O O . LYS A 1 190 ? -14.984 -4.847 4.569 1.00 91.19 190 LYS A O 1
ATOM 1479 N N . PRO A 1 191 ? -17.073 -4.542 3.793 1.00 88.81 191 PRO A N 1
ATOM 1480 C CA . PRO A 1 191 ? -16.966 -5.581 2.760 1.00 88.81 191 PRO A CA 1
ATOM 1481 C C . PRO A 1 191 ? -15.785 -5.380 1.804 1.00 88.81 191 PRO A C 1
ATOM 1483 O O . PRO A 1 191 ? -15.328 -6.313 1.155 1.00 88.81 191 PRO A O 1
ATOM 1486 N N . THR A 1 192 ? -15.310 -4.139 1.708 1.00 86.81 192 THR A N 1
ATOM 1487 C CA . THR A 1 192 ? -14.202 -3.725 0.855 1.00 86.81 192 THR A CA 1
ATOM 1488 C C . THR A 1 192 ? -12.865 -3.641 1.597 1.00 86.81 192 THR A C 1
ATOM 1490 O O . THR A 1 192 ? -11.853 -3.334 0.978 1.00 86.81 192 THR A O 1
ATOM 1493 N N . SER A 1 193 ? -12.842 -3.874 2.911 1.00 88.06 193 SER A N 1
ATOM 1494 C CA . SER A 1 193 ? -11.611 -3.792 3.700 1.00 88.06 193 SER A CA 1
ATOM 1495 C C . SER A 1 193 ? -10.661 -4.956 3.416 1.00 88.06 193 SER A C 1
ATOM 1497 O O . SER A 1 193 ? -11.067 -6.040 2.996 1.00 88.06 193 SER A O 1
ATOM 1499 N N . ILE A 1 194 ? -9.374 -4.732 3.671 1.00 88.00 194 ILE A N 1
ATOM 1500 C CA . ILE A 1 194 ? -8.321 -5.740 3.536 1.00 88.00 194 ILE A CA 1
ATOM 1501 C C . ILE A 1 194 ? -7.827 -6.133 4.926 1.00 88.00 194 ILE A C 1
ATOM 1503 O O . ILE A 1 194 ? -7.370 -5.284 5.686 1.00 88.00 194 ILE A O 1
ATOM 1507 N N . LEU A 1 195 ? -7.850 -7.428 5.244 1.00 87.75 195 LEU A N 1
ATOM 1508 C CA . LEU A 1 195 ? -7.190 -7.977 6.428 1.00 87.75 195 LEU A CA 1
ATOM 1509 C C . LEU A 1 195 ? -5.783 -8.460 6.065 1.00 87.75 195 LEU A C 1
ATOM 1511 O O . LEU A 1 195 ? -5.621 -9.301 5.186 1.00 87.75 195 LEU A O 1
ATOM 1515 N N . VAL A 1 196 ? -4.775 -7.983 6.790 1.00 87.81 196 VAL A N 1
ATOM 1516 C CA . VAL A 1 196 ? -3.390 -8.446 6.704 1.00 87.81 196 VAL A CA 1
ATOM 1517 C C . VAL A 1 196 ? -2.994 -9.012 8.059 1.00 87.81 196 VAL A C 1
ATOM 1519 O O . VAL A 1 196 ? -2.689 -8.275 8.998 1.00 87.81 196 VAL A O 1
ATOM 1522 N N . ASN A 1 197 ? -2.989 -10.336 8.177 1.00 84.12 197 ASN A N 1
ATOM 1523 C CA . ASN A 1 197 ? -2.498 -10.985 9.384 1.00 84.12 197 ASN A CA 1
ATOM 1524 C C . ASN A 1 197 ? -1.003 -11.292 9.245 1.00 84.12 197 ASN A C 1
ATOM 1526 O O . ASN A 1 197 ? -0.588 -12.012 8.344 1.00 84.12 197 ASN A O 1
ATOM 1530 N N . VAL A 1 198 ? -0.188 -10.705 10.120 1.00 77.19 198 VAL A N 1
ATOM 1531 C CA . VAL A 1 198 ? 1.260 -10.975 10.200 1.00 77.19 198 VAL A CA 1
ATOM 1532 C C . VAL A 1 198 ? 1.634 -11.443 11.612 1.00 77.19 198 VAL A C 1
ATOM 1534 O O . VAL A 1 198 ? 2.808 -11.647 11.927 1.00 77.19 198 VAL A O 1
ATOM 1537 N N . ALA A 1 199 ? 0.640 -11.641 12.483 1.00 68.94 199 ALA A N 1
ATOM 1538 C CA . ALA A 1 199 ? 0.857 -12.223 13.791 1.00 68.94 199 ALA A CA 1
ATOM 1539 C C . ALA A 1 199 ? 1.271 -13.693 13.637 1.00 68.94 199 ALA A C 1
ATOM 1541 O O . ALA A 1 199 ? 0.774 -14.441 12.790 1.00 68.94 199 ALA A O 1
ATOM 1542 N N . ARG A 1 200 ? 2.230 -14.110 14.462 1.00 61.38 200 ARG A N 1
ATOM 1543 C CA . ARG A 1 200 ? 2.716 -15.491 14.467 1.00 61.38 200 ARG A CA 1
ATOM 1544 C C . ARG A 1 200 ? 1.684 -16.393 15.131 1.00 61.38 200 ARG A C 1
ATOM 1546 O O . ARG A 1 200 ? 1.112 -16.026 16.155 1.00 61.38 200 ARG A O 1
ATOM 1553 N N . SER A 1 201 ? 1.493 -17.595 14.591 1.00 55.97 201 SER A N 1
ATOM 1554 C CA . SER A 1 201 ? 0.763 -18.649 15.301 1.00 55.97 201 SER A CA 1
ATOM 1555 C C . SER A 1 201 ? 1.567 -19.156 16.511 1.00 55.97 201 SER A C 1
ATOM 1557 O O . SER A 1 201 ? 2.779 -18.947 16.593 1.00 55.97 201 SER A O 1
ATOM 1559 N N . MET A 1 202 ? 0.925 -19.906 17.418 1.00 48.59 202 MET A N 1
ATOM 1560 C CA . MET A 1 202 ? 1.597 -20.607 18.536 1.00 48.59 202 MET A CA 1
ATOM 1561 C C . MET A 1 202 ? 2.762 -21.503 18.067 1.00 48.59 202 MET A C 1
ATOM 1563 O O . MET A 1 202 ? 3.610 -21.872 18.872 1.00 48.59 202 MET A O 1
ATOM 1567 N N . LYS A 1 203 ? 2.800 -21.865 16.776 1.00 53.12 203 LYS A N 1
ATOM 1568 C CA . LYS A 1 203 ? 3.823 -22.718 16.159 1.00 53.12 203 LYS A CA 1
ATOM 1569 C C . LYS A 1 203 ? 4.932 -21.939 15.435 1.00 53.12 203 LYS A C 1
ATOM 1571 O O . LYS A 1 203 ? 5.831 -22.558 14.883 1.00 53.12 203 LYS A O 1
ATOM 1576 N N . GLY A 1 204 ? 4.898 -20.603 15.434 1.00 50.84 204 GLY A N 1
ATOM 1577 C CA . GLY A 1 204 ? 5.939 -19.765 14.824 1.00 50.84 204 GLY A CA 1
ATOM 1578 C C . GLY A 1 204 ? 5.809 -19.542 13.313 1.00 50.84 204 GLY A C 1
ATOM 1579 O O . GLY A 1 204 ? 6.628 -18.824 12.744 1.00 50.84 204 GLY A O 1
ATOM 1580 N N . GLU A 1 205 ? 4.777 -20.090 12.672 1.00 44.19 205 GLU A N 1
ATOM 1581 C CA . GLU A 1 205 ? 4.508 -19.880 11.245 1.00 44.19 205 GLU A CA 1
ATOM 1582 C C . GLU A 1 205 ? 3.732 -18.568 11.007 1.00 44.19 205 GLU A C 1
ATOM 1584 O O . GLU A 1 205 ? 2.809 -18.262 11.781 1.00 44.19 205 GLU A O 1
ATOM 1589 N N . PRO A 1 206 ? 4.082 -17.786 9.964 1.00 45.81 206 PRO A N 1
ATOM 1590 C CA . PRO A 1 206 ? 3.314 -16.615 9.561 1.00 45.81 206 PRO A CA 1
ATOM 1591 C C . PRO A 1 206 ? 1.967 -17.045 8.968 1.00 45.81 206 PRO A C 1
ATOM 1593 O O . PRO A 1 206 ? 1.907 -17.744 7.959 1.00 45.81 206 PRO A O 1
ATOM 1596 N N . LEU A 1 207 ? 0.875 -16.602 9.590 1.00 49.91 207 LEU A N 1
ATOM 1597 C CA . LEU A 1 207 ? -0.479 -16.762 9.065 1.00 49.91 207 LEU A CA 1
ATOM 1598 C C . LEU A 1 207 ? -0.737 -15.683 8.008 1.00 49.91 207 LEU A C 1
ATOM 1600 O O . LEU A 1 207 ? -1.367 -14.677 8.307 1.00 49.91 207 LEU A O 1
ATOM 1604 N N . LEU A 1 208 ? -0.260 -15.874 6.775 1.00 41.22 208 LEU A N 1
ATOM 1605 C CA . LEU A 1 208 ? -0.717 -15.056 5.646 1.00 41.22 208 LEU A CA 1
ATOM 1606 C C . LEU A 1 208 ? -2.213 -15.327 5.427 1.00 41.22 208 LEU A C 1
ATOM 1608 O O . LEU A 1 208 ? -2.585 -16.355 4.866 1.00 41.22 208 LEU A O 1
ATOM 1612 N N . ALA A 1 209 ? -3.073 -14.425 5.897 1.00 46.06 209 ALA A N 1
ATOM 1613 C CA . ALA A 1 209 ? -4.507 -14.492 5.643 1.00 46.06 209 ALA A CA 1
ATOM 1614 C C . ALA A 1 209 ? -4.868 -13.575 4.465 1.00 46.06 209 ALA A C 1
ATOM 1616 O O . ALA A 1 209 ? -4.760 -12.358 4.571 1.00 46.06 209 ALA A O 1
ATOM 1617 N N . GLU A 1 210 ? -5.300 -14.167 3.349 1.00 37.41 210 GLU A N 1
ATOM 1618 C CA . GLU A 1 210 ? -6.169 -13.503 2.374 1.00 37.41 210 GLU A CA 1
ATOM 1619 C C . GLU A 1 210 ? -7.603 -13.532 2.913 1.00 37.41 210 GLU A C 1
ATOM 1621 O O . GLU A 1 210 ? -8.119 -14.605 3.227 1.00 37.41 210 GLU A O 1
ATOM 1626 N N . VAL A 1 211 ? -8.280 -12.385 2.943 1.00 37.19 211 VAL A N 1
ATOM 1627 C CA . VAL A 1 211 ? -9.747 -12.347 2.947 1.00 37.19 211 VAL A CA 1
ATOM 1628 C C . VAL A 1 211 ? -10.173 -11.911 1.550 1.00 37.19 211 VAL A C 1
ATOM 1630 O O . VAL A 1 211 ? -9.972 -10.763 1.162 1.00 37.19 211 VAL A O 1
ATOM 1633 N N . LYS A 1 212 ? -10.699 -12.857 0.766 1.00 33.34 212 LYS A N 1
ATOM 1634 C CA . LYS A 1 212 ? -11.420 -12.567 -0.478 1.00 33.34 212 LYS A CA 1
ATOM 1635 C C . LYS A 1 212 ? -12.897 -12.370 -0.144 1.00 33.34 212 LYS A C 1
ATOM 1637 O O . LYS A 1 212 ? -13.510 -13.283 0.407 1.00 33.34 212 LYS A O 1
ATOM 1642 N N . GLY A 1 213 ? -13.425 -11.199 -0.494 1.00 32.78 213 GLY A N 1
ATOM 1643 C CA . GLY A 1 213 ? -14.833 -11.014 -0.847 1.00 32.78 213 GLY A CA 1
ATOM 1644 C C . GLY A 1 213 ? -15.034 -11.318 -2.323 1.00 32.78 213 GLY A C 1
ATOM 1645 O O . GLY A 1 213 ? -14.191 -10.850 -3.128 1.00 32.78 213 GLY A O 1
#

Radius of gyration: 27.89 Å; Cα contacts (8 Å, |Δi|>4): 296; chains: 1; bounding box: 58×41×74 Å

InterPro domains:
  IPR006140 D-isomer specific 2-hydroxyacid dehydrogenase, NAD-binding domain [PF02826] (93-201)
  IPR036291 NAD(P)-binding domain superfamily [SSF51735] (71-201)
  IPR050223 D-isomer specific 2-hydroxyacid dehydrogenase [PTHR10996] (71-200)

Mean predicted aligned error: 13.7 Å